Protein AF-A0A158JLK3-F1 (afdb_monomer)

pLDDT: mean 79.31, std 17.09, range [25.8, 97.75]

Sequence (343 aa):
MLELYFKYPGVLERLRSGALGGEMDRIAARFSEIGYARASARVYLDRIARFSQFASKAGLRDSAAIGQDLVERYLLAIEAPSVRVGAQTAIRHVLRLIQERLPVAREHRTPDPDWQLLAAYDEHLCKVRGLQPRTRQGRILAARRMLGWYKEHVPGRSLSAMTGENVLALVSHLLSLSVNDYTRSATVSHVRSFLRFLRWAGLIEEELARLVPRVPCWRMAHLPPRLAWEEVRRVVDAIDVTDPSGVRDRAVLLLLATTGMRSRELRLLELQDIRWRAGEVVVRRTKARRDRVVPLLEEVGDALAEYVLHAMSLFGVMAPGVFAVMAPLETSNSRVRTGIKVA

Radius of gyration: 23.7 Å; Cα contacts (8 Å, |Δi|>4): 322; chains: 1; bounding box: 64×54×62 Å

Secondary structure (DSSP, 8-state):
-GGGT---HHHHHHHS-STTGGGHHHHHHHHHHTT--HHHHHHHHHHHHHHHHHHHHTT---GGG--HHHHHHHHHT---HHHHHHHHHHHHHHHHHHHTTSS---------TTHHHHHHHHHHHHHTT---HHHHHHHHHHHHHHHHHHHHHSTT--GGG--HHHHHHHHHHHHHT--SHHHHHHHHHHHHHHHHHHHHTTS--S-GGGTSPPP---TTSSPPPPPPHHHHHHHHHTS-TTSHHHHHHHHHHHHHHHH---HHHHTT-BGGGEEGGGTEEEE-S-TTS--EEEE--HHHHHHHHHIIIIIGGGGT---SBSSS--PPP---TTT--S-----

InterPro domains:
  IPR002104 Integrase, catalytic domain [PF00589] (226-311)
  IPR002104 Integrase, catalytic domain [PS51898] (222-343)
  IPR010998 Integrase/recombinase, N-terminal [G3DSA:1.10.150.130] (114-210)
  IPR011010 DNA breaking-rejoining enzyme, catalytic core [SSF56349] (124-310)
  IPR013762 Integrase-like, catalytic domain superfamily [G3DSA:1.10.443.10] (221-326)
  IPR044068 Core-binding (CB) domain [PS51900] (112-199)
  IPR050090 Bacterial tyrosine recombinase XerC/XerD complex [PTHR30349] (100-310)

Foldseek 3Di:
DCCVQDPDPVVLVLLLDAQCNVCLVVLLVVCVLQVPDSVLSNLLSVLVSVLRHQCVVVVHNYPVPDDPVSLVVVLVPDPDPVSSVSSNVSVVVVNVVVCVPPPCPVPVPVCLPCNVVLVLLLVCCCPVVVDDPVLSVLLSVLVSLLVVLCCVVPPPDFLQPDDLVSLVVSLVVLCVVQPDLVSNQSSLVSSLSSLVVCCVVVSYVDNSSVSRDDRPPPPPPDDPDDDDVVRLVVVLVPQDPVALLSLVVSLVSVCCVQFVDDPVQLQQFFPVQDPLVVQWGWRADDPVNDIDIGGNDPVSSVSLCCNQPPNVVVSVDPDRHSDSDDDPDPPPPPPPPDDDDDD

Solvent-accessible surface area (backbone atoms only — not comparable to full-atom values): 19921 Å² total; per-residue (Å²): 86,45,66,82,69,47,88,53,68,73,57,54,53,55,40,47,34,48,19,41,12,90,48,40,40,55,54,40,42,49,35,56,65,66,58,43,55,67,69,59,45,46,55,35,53,54,44,41,24,55,50,15,40,52,40,30,76,73,71,38,76,52,64,89,72,72,49,70,68,60,54,52,54,56,47,68,71,40,82,54,66,72,58,31,54,53,37,54,51,35,45,51,54,51,53,50,60,55,57,76,68,46,83,73,69,69,68,84,59,73,70,59,92,56,47,69,61,52,48,54,49,50,47,44,37,40,75,74,65,64,47,55,69,75,60,42,53,57,40,50,56,47,45,51,54,51,52,54,52,44,50,71,77,44,66,97,61,60,71,59,73,64,46,66,66,57,51,49,52,49,50,52,54,58,44,73,73,35,91,45,62,69,49,36,43,49,50,49,54,35,52,34,51,47,44,49,46,37,34,73,70,67,47,25,87,67,73,55,39,73,70,56,70,83,68,86,67,62,84,71,80,56,80,77,91,76,76,53,70,69,56,50,47,54,57,50,72,67,48,58,61,90,40,57,61,27,29,43,49,38,27,50,50,45,45,38,71,74,56,69,55,50,76,70,47,54,61,65,34,34,61,89,33,51,38,74,95,75,35,32,34,54,48,58,82,36,98,84,73,47,70,48,78,39,74,42,52,66,75,44,48,51,35,41,48,51,22,60,70,64,29,46,69,75,53,74,62,95,52,75,34,68,56,72,68,81,63,80,76,79,76,67,84,87,73,80,84,77,87,82,81,83,127

Mean predicted aligned error: 13.3 Å

Nearest PDB structures (foldseek):
  5hxy-assembly5_E  TM=4.493E-01  e=6.581E-06  Thermoplasma acidophilum DSM 1728
  5hxy-assembly4_D  TM=4.509E-01  e=1.649E-05  Thermoplasma acidophilum DSM 1728
  6en1-assembly1_A  TM=6.984E-01  e=8.966E-04  Enterococcus faecalis
  6en0-assembly1_A  TM=6.779E-01  e=2.579E-03  Enterococcus faecalis
  3nrw-assembly1_A  TM=8.560E-01  e=8.857E-02  Haloarcula marismortui

Organism: NCBI:txid326474

Structure (mmCIF, N/CA/C/O backbone):
data_AF-A0A158JLK3-F1
#
_entry.id   AF-A0A158JLK3-F1
#
loop_
_atom_site.group_PDB
_atom_site.id
_atom_site.type_symbol
_atom_site.label_atom_id
_atom_site.label_alt_id
_atom_site.label_comp_id
_atom_site.label_asym_id
_atom_site.label_entity_id
_atom_site.label_seq_id
_atom_site.pdbx_PDB_ins_code
_atom_site.Cartn_x
_atom_site.Cartn_y
_atom_site.Cartn_z
_atom_site.occupancy
_atom_site.B_iso_or_equiv
_atom_site.auth_seq_id
_atom_site.auth_comp_id
_atom_site.auth_asym_id
_atom_site.auth_atom_id
_atom_site.pdbx_PDB_model_num
ATOM 1 N N . MET A 1 1 ? 27.067 -13.428 5.951 1.00 81.81 1 MET A N 1
ATOM 2 C CA . MET A 1 1 ? 26.504 -12.966 4.657 1.00 81.81 1 MET A CA 1
ATOM 3 C C . MET A 1 1 ? 26.379 -11.448 4.588 1.00 81.81 1 MET A C 1
ATOM 5 O O . MET A 1 1 ? 26.430 -10.898 3.493 1.00 81.81 1 MET A O 1
ATOM 9 N N . LEU A 1 2 ? 26.274 -10.734 5.715 1.00 85.56 2 LEU A N 1
ATOM 10 C CA . LEU A 1 2 ? 26.378 -9.267 5.742 1.00 85.56 2 LEU A CA 1
ATOM 11 C C . LEU A 1 2 ? 27.698 -8.738 5.152 1.00 85.56 2 LEU A C 1
ATOM 13 O O . LEU A 1 2 ? 27.733 -7.631 4.613 1.00 85.56 2 LEU A O 1
ATOM 17 N N . GLU A 1 3 ? 28.754 -9.547 5.199 1.00 88.12 3 GLU A N 1
ATOM 18 C CA . GLU A 1 3 ? 30.077 -9.295 4.619 1.00 88.12 3 GLU A CA 1
ATOM 19 C C . GLU A 1 3 ? 30.027 -9.056 3.101 1.00 88.12 3 GLU A C 1
ATOM 21 O O . GLU A 1 3 ? 30.850 -8.317 2.556 1.00 88.12 3 GLU A O 1
ATOM 26 N N . LEU A 1 4 ? 29.007 -9.591 2.415 1.00 82.69 4 LEU A N 1
ATOM 27 C CA . LEU A 1 4 ? 28.756 -9.295 1.002 1.00 82.69 4 LEU A CA 1
ATOM 28 C C . LEU A 1 4 ? 28.454 -7.813 0.766 1.00 82.69 4 LEU A C 1
ATOM 30 O O . LEU A 1 4 ? 28.682 -7.306 -0.328 1.00 82.69 4 LEU A O 1
ATOM 34 N N . TYR A 1 5 ? 27.978 -7.094 1.783 1.00 85.56 5 TYR A N 1
ATOM 35 C CA . TYR A 1 5 ? 27.522 -5.710 1.675 1.00 85.56 5 TYR A CA 1
ATOM 36 C C . TYR A 1 5 ? 28.418 -4.734 2.440 1.00 85.56 5 TYR A C 1
ATOM 38 O O . TYR A 1 5 ? 28.679 -3.635 1.938 1.00 85.56 5 TYR A O 1
ATOM 46 N N . PHE A 1 6 ? 28.937 -5.134 3.603 1.00 88.00 6 PHE A N 1
ATOM 47 C CA . PHE A 1 6 ? 29.708 -4.287 4.515 1.00 88.00 6 PHE A CA 1
ATOM 48 C C . PHE A 1 6 ? 31.068 -4.911 4.843 1.00 88.00 6 PHE A C 1
ATOM 50 O O . PHE A 1 6 ? 31.154 -6.103 5.098 1.00 88.00 6 PHE A O 1
ATOM 57 N N . LYS A 1 7 ? 32.128 -4.092 4.866 1.00 85.19 7 LYS A N 1
ATOM 58 C CA . LYS A 1 7 ? 33.506 -4.550 5.128 1.00 85.19 7 LYS A CA 1
ATOM 59 C C . LYS A 1 7 ? 34.006 -4.259 6.551 1.00 85.19 7 LYS A C 1
ATOM 61 O O . LYS A 1 7 ? 34.973 -4.864 6.986 1.00 85.19 7 LYS A O 1
ATOM 66 N N . TYR A 1 8 ? 33.380 -3.319 7.262 1.00 87.19 8 TYR A N 1
ATOM 67 C CA . TYR A 1 8 ? 33.884 -2.826 8.549 1.00 87.19 8 TYR A CA 1
ATOM 68 C C . TYR A 1 8 ? 33.336 -3.650 9.730 1.00 87.19 8 TYR A C 1
ATOM 70 O O . TYR A 1 8 ? 32.111 -3.705 9.879 1.00 87.19 8 TYR A O 1
ATOM 78 N N . PRO A 1 9 ? 34.196 -4.215 10.605 1.00 84.88 9 PRO A N 1
ATOM 79 C CA . PRO A 1 9 ? 33.774 -5.067 11.723 1.00 84.88 9 PRO A CA 1
ATOM 80 C C . PRO A 1 9 ? 32.754 -4.415 12.660 1.00 84.88 9 PRO A C 1
ATOM 82 O O . PRO A 1 9 ? 31.707 -5.001 12.919 1.00 84.88 9 PRO A O 1
ATOM 85 N N . GLY A 1 10 ? 32.975 -3.158 13.065 1.00 85.38 10 GLY A N 1
ATOM 86 C CA . GLY A 1 10 ? 32.032 -2.445 13.938 1.00 85.38 10 GLY A CA 1
ATOM 87 C C . GLY A 1 10 ? 30.656 -2.213 13.298 1.00 85.38 10 GLY A C 1
ATOM 88 O O . GLY A 1 10 ? 29.640 -2.155 13.987 1.00 85.38 10 GLY A O 1
ATOM 89 N N . VAL A 1 11 ? 30.583 -2.135 11.963 1.00 85.25 11 VAL A N 1
ATOM 90 C CA . VAL A 1 11 ? 29.295 -2.065 11.257 1.00 85.25 11 VAL A CA 1
ATOM 91 C C . VAL A 1 11 ? 28.600 -3.422 11.285 1.00 85.25 11 VAL A C 1
ATOM 93 O O . VAL A 1 11 ? 27.400 -3.464 11.533 1.00 85.25 11 VAL A O 1
ATOM 96 N N . LEU A 1 12 ? 29.329 -4.517 11.062 1.00 88.81 12 LEU A N 1
ATOM 97 C CA . LEU A 1 12 ? 28.779 -5.874 11.114 1.00 88.81 12 LEU A CA 1
ATOM 98 C C . LEU A 1 12 ? 28.252 -6.211 12.513 1.00 88.81 12 LEU A C 1
ATOM 100 O O . LEU A 1 12 ? 27.136 -6.706 12.635 1.00 88.81 12 LEU A O 1
ATOM 104 N N . GLU A 1 13 ? 29.003 -5.867 13.558 1.00 87.75 13 GLU A N 1
ATOM 105 C CA . GLU A 1 13 ? 28.593 -6.043 14.953 1.00 87.75 13 GLU A CA 1
ATOM 106 C C . GLU A 1 13 ? 27.330 -5.234 15.276 1.00 87.75 13 GLU A C 1
ATOM 108 O O . GLU A 1 13 ? 26.353 -5.766 15.800 1.00 87.75 13 GLU A O 1
ATOM 113 N N . ARG A 1 14 ? 27.289 -3.964 14.854 1.00 89.81 14 ARG A N 1
ATOM 114 C CA . ARG A 1 14 ? 26.107 -3.105 15.005 1.00 89.81 14 ARG A CA 1
ATOM 115 C C . ARG A 1 14 ? 24.883 -3.631 14.251 1.00 89.81 14 ARG A C 1
ATOM 117 O O . ARG A 1 14 ? 23.762 -3.432 14.709 1.00 89.81 14 ARG A O 1
ATOM 124 N N . LEU A 1 15 ? 25.070 -4.234 13.077 1.00 87.81 15 LEU A N 1
ATOM 125 C CA . LEU A 1 15 ? 23.977 -4.830 12.303 1.00 87.81 15 LEU A CA 1
ATOM 126 C C . LEU A 1 15 ? 23.482 -6.120 12.964 1.00 87.81 15 LEU A C 1
ATOM 128 O O . LEU A 1 15 ? 22.283 -6.355 12.970 1.00 87.81 15 LEU A O 1
ATOM 132 N N . ARG A 1 16 ? 24.375 -6.920 13.555 1.00 90.31 16 ARG A N 1
ATOM 133 C CA . ARG A 1 16 ? 24.049 -8.151 14.296 1.00 90.31 16 ARG A CA 1
ATOM 134 C C . ARG A 1 16 ? 23.523 -7.901 15.711 1.00 90.31 16 ARG A C 1
ATOM 136 O O . ARG A 1 16 ? 23.200 -8.860 16.405 1.00 90.31 16 ARG A O 1
ATOM 143 N N . SER A 1 17 ? 23.411 -6.647 16.143 1.00 85.69 17 SER A N 1
ATOM 144 C CA . SER A 1 17 ? 22.885 -6.296 17.460 1.00 85.69 17 SER A CA 1
ATOM 145 C C . SER A 1 17 ? 21.395 -5.921 17.433 1.00 85.69 17 SER A C 1
ATOM 147 O O . SER A 1 17 ? 20.810 -5.551 16.407 1.00 85.69 17 SER A O 1
ATOM 149 N N . GLY A 1 18 ? 20.756 -6.029 18.598 1.00 84.81 18 GLY A N 1
ATOM 150 C CA . GLY A 1 18 ? 19.336 -5.736 18.794 1.00 84.81 18 GLY A CA 1
ATOM 151 C C . GLY A 1 18 ? 18.402 -6.915 18.497 1.00 84.81 18 GLY A C 1
ATOM 152 O O . GLY A 1 18 ? 18.841 -8.045 18.295 1.00 84.81 18 GLY A O 1
ATOM 153 N N . ALA A 1 19 ? 17.096 -6.643 18.475 1.00 83.25 19 ALA A N 1
ATOM 154 C CA . ALA A 1 19 ? 16.046 -7.667 18.467 1.00 83.25 19 ALA A CA 1
ATOM 155 C C . ALA A 1 19 ? 16.010 -8.547 17.199 1.00 83.25 19 ALA A C 1
ATOM 157 O O . ALA A 1 19 ? 15.487 -9.655 17.229 1.00 83.25 19 ALA A O 1
ATOM 158 N N . LEU A 1 20 ? 16.547 -8.057 16.078 1.00 84.94 20 LEU A N 1
ATOM 159 C CA . LEU A 1 20 ? 16.618 -8.772 14.798 1.00 84.94 20 LEU A CA 1
ATOM 160 C C . LEU A 1 20 ? 18.026 -9.282 14.472 1.00 84.94 20 LEU A C 1
ATOM 162 O O . LEU A 1 20 ? 18.236 -9.811 13.384 1.00 84.94 20 LEU A O 1
ATOM 166 N N . GLY A 1 21 ? 18.991 -9.123 15.382 1.00 84.06 21 GLY A N 1
ATOM 167 C CA . GLY A 1 21 ? 20.407 -9.387 15.124 1.00 84.06 21 GLY A CA 1
ATOM 168 C C . GLY A 1 21 ? 20.695 -10.766 14.521 1.00 84.06 21 GLY A C 1
ATOM 169 O O . GLY A 1 21 ? 21.415 -10.867 13.528 1.00 84.06 21 GLY A O 1
ATOM 170 N N . GLY A 1 22 ? 20.048 -11.811 15.051 1.00 82.88 22 GLY A N 1
ATOM 171 C CA . GLY A 1 22 ? 20.189 -13.193 14.571 1.00 82.88 22 GLY A CA 1
ATOM 172 C C . GLY A 1 22 ? 19.644 -13.454 13.159 1.00 82.88 22 GLY A C 1
ATOM 173 O O . GLY A 1 22 ? 20.032 -14.432 12.524 1.00 82.88 22 GLY A O 1
ATOM 174 N N . GLU A 1 23 ? 18.791 -12.574 12.628 1.00 82.38 23 GLU A N 1
ATOM 175 C CA . GLU A 1 23 ? 18.197 -12.717 11.292 1.00 82.38 23 GLU A CA 1
ATOM 176 C C . GLU A 1 23 ? 18.924 -11.887 10.223 1.00 82.38 23 GLU A C 1
ATOM 178 O O . GLU A 1 23 ? 18.714 -12.083 9.025 1.00 82.38 23 GLU A O 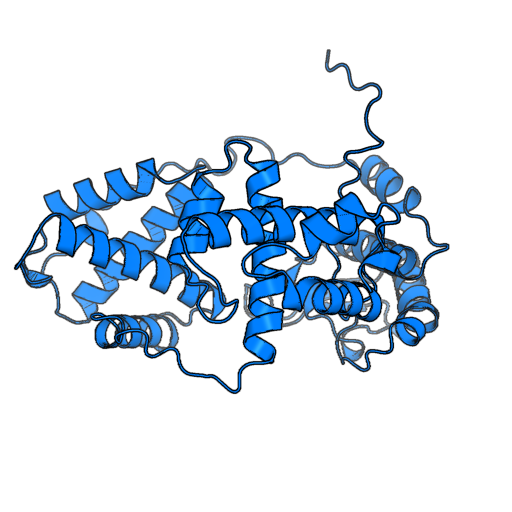1
ATOM 183 N N . MET A 1 24 ? 19.814 -10.976 10.617 1.00 87.25 24 MET A N 1
ATOM 184 C CA . MET A 1 24 ? 20.401 -9.988 9.705 1.00 87.25 24 MET A CA 1
ATOM 185 C C . MET A 1 24 ? 21.276 -10.605 8.612 1.00 87.25 24 MET A C 1
ATOM 187 O O . MET A 1 24 ? 21.219 -10.165 7.462 1.00 87.25 24 MET A O 1
ATOM 191 N N . ASP A 1 25 ? 22.022 -11.666 8.921 1.00 86.88 25 ASP A N 1
ATOM 192 C CA . ASP A 1 25 ? 22.780 -12.416 7.915 1.00 86.88 25 ASP A CA 1
ATOM 193 C C . ASP A 1 25 ? 21.882 -13.136 6.908 1.00 86.88 25 ASP A C 1
ATOM 195 O O . ASP A 1 25 ? 22.195 -13.167 5.718 1.00 86.88 25 ASP A O 1
ATOM 199 N N . ARG A 1 26 ? 20.737 -13.659 7.351 1.00 82.56 26 ARG A N 1
ATOM 200 C CA . ARG A 1 26 ? 19.771 -14.314 6.460 1.00 82.56 26 ARG A CA 1
ATOM 201 C C . ARG A 1 26 ? 19.054 -13.309 5.575 1.00 82.56 26 ARG A C 1
ATOM 203 O O . ARG A 1 26 ? 18.895 -13.554 4.386 1.00 82.56 26 ARG A O 1
ATOM 210 N N . ILE A 1 27 ? 18.671 -12.159 6.126 1.00 84.31 27 ILE A N 1
ATOM 211 C CA . ILE A 1 27 ? 18.079 -11.063 5.350 1.00 84.31 27 ILE A CA 1
ATOM 212 C C . ILE A 1 27 ? 19.060 -10.603 4.263 1.00 84.31 27 ILE A C 1
ATOM 214 O O . ILE A 1 27 ? 18.669 -10.425 3.111 1.00 84.31 27 ILE A O 1
ATOM 218 N N . ALA A 1 28 ? 20.343 -10.467 4.605 1.00 86.50 28 ALA A N 1
ATOM 219 C CA . ALA A 1 28 ? 21.389 -10.123 3.649 1.00 86.50 28 ALA A CA 1
ATOM 220 C C . ALA A 1 28 ? 21.556 -11.189 2.551 1.00 86.50 28 ALA A C 1
ATOM 222 O O . ALA A 1 28 ? 21.643 -10.842 1.371 1.00 86.50 28 ALA A O 1
ATOM 223 N N . ALA A 1 29 ? 21.551 -12.474 2.921 1.00 83.19 29 ALA A N 1
ATOM 224 C CA . ALA A 1 29 ? 21.583 -13.577 1.960 1.00 83.19 29 ALA A CA 1
ATOM 225 C C . ALA A 1 29 ? 20.386 -13.522 1.006 1.00 83.19 29 ALA A C 1
ATOM 227 O O . ALA A 1 29 ? 20.556 -13.556 -0.209 1.00 83.19 29 ALA A O 1
ATOM 228 N N . ARG A 1 30 ? 19.187 -13.298 1.549 1.00 77.19 30 ARG A N 1
ATOM 229 C CA . ARG A 1 30 ? 17.954 -13.234 0.769 1.00 77.19 30 ARG A CA 1
ATOM 230 C C . ARG A 1 30 ? 17.923 -12.062 -0.210 1.00 77.19 30 ARG A C 1
ATOM 232 O O . ARG A 1 30 ? 17.431 -12.216 -1.320 1.00 77.19 30 ARG A O 1
ATOM 239 N N . PHE A 1 31 ? 18.465 -10.902 0.163 1.00 78.94 31 PHE A N 1
ATOM 240 C CA . PHE A 1 31 ? 18.650 -9.797 -0.785 1.00 78.94 31 PHE A CA 1
ATOM 241 C C . PHE A 1 31 ? 19.572 -10.182 -1.943 1.00 78.94 31 PHE A C 1
ATOM 243 O O . PHE A 1 31 ? 19.301 -9.780 -3.070 1.00 78.94 31 PHE A O 1
ATOM 250 N N . SER A 1 32 ? 20.591 -11.007 -1.693 1.00 76.12 32 SER A N 1
ATOM 251 C CA . SER A 1 32 ? 21.484 -11.493 -2.748 1.00 76.12 32 SER A CA 1
ATOM 252 C C . SER A 1 32 ? 20.759 -12.470 -3.670 1.00 76.12 32 SER A C 1
ATOM 254 O O . SER A 1 32 ? 20.814 -12.307 -4.881 1.00 76.12 32 SER A O 1
ATOM 256 N N . GLU A 1 33 ? 20.042 -13.445 -3.105 1.00 70.06 33 GLU A N 1
ATOM 257 C CA . GLU A 1 33 ? 19.273 -14.449 -3.860 1.00 70.06 33 GLU A CA 1
ATOM 258 C C . GLU A 1 33 ? 18.193 -13.822 -4.747 1.00 70.06 33 GLU A C 1
ATOM 260 O O . GLU 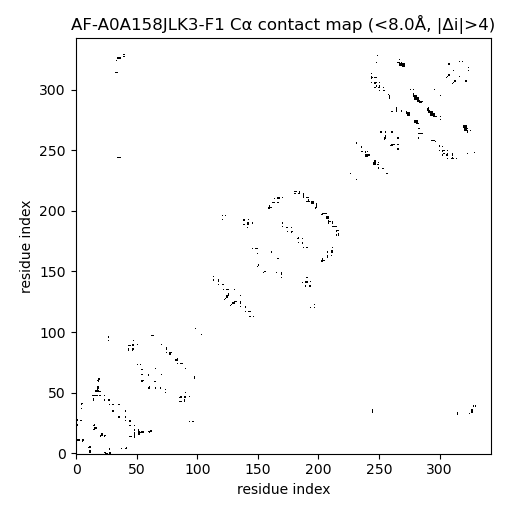A 1 33 ? 17.956 -14.268 -5.860 1.00 70.06 33 GLU A O 1
ATOM 265 N N . ILE A 1 34 ? 17.527 -12.780 -4.248 1.00 65.94 34 ILE A N 1
ATOM 266 C CA . ILE A 1 34 ? 16.464 -12.071 -4.969 1.00 65.94 34 ILE A CA 1
ATOM 267 C C . ILE A 1 34 ? 17.040 -11.071 -5.996 1.00 65.94 34 ILE A C 1
ATOM 269 O O . ILE A 1 34 ? 16.295 -10.490 -6.785 1.00 65.94 34 ILE A O 1
ATOM 273 N N . GLY A 1 35 ? 18.358 -10.845 -6.003 1.00 65.00 35 GLY A N 1
ATOM 274 C CA . GLY A 1 35 ? 19.007 -9.937 -6.948 1.00 65.00 35 GLY A CA 1
ATOM 275 C C . GLY A 1 35 ? 18.808 -8.455 -6.618 1.00 65.00 35 GLY A C 1
ATOM 276 O O . GLY A 1 35 ? 18.623 -7.630 -7.513 1.00 65.00 35 GLY A O 1
ATOM 277 N N . TYR A 1 36 ? 18.801 -8.086 -5.334 1.00 69.00 36 TYR A N 1
ATOM 278 C CA . TYR A 1 36 ? 18.859 -6.675 -4.948 1.00 69.00 36 TYR A CA 1
ATOM 279 C C . TYR A 1 36 ? 20.221 -6.078 -5.307 1.00 69.00 36 TYR A C 1
ATOM 281 O O . TYR A 1 36 ? 21.263 -6.620 -4.935 1.00 69.00 36 TYR A O 1
ATOM 289 N N . ALA A 1 37 ? 20.208 -4.885 -5.907 1.00 71.81 37 ALA A N 1
ATOM 290 C CA . ALA A 1 37 ? 21.414 -4.091 -6.090 1.00 71.81 37 ALA A CA 1
ATOM 291 C C . ALA A 1 37 ? 22.132 -3.863 -4.747 1.00 71.81 37 ALA A C 1
ATOM 293 O O . ALA A 1 37 ? 21.509 -3.607 -3.705 1.00 71.81 37 ALA A O 1
ATOM 294 N N . ARG A 1 38 ? 23.470 -3.931 -4.760 1.00 76.94 38 ARG A N 1
ATOM 295 C CA . ARG A 1 38 ? 24.296 -3.854 -3.542 1.00 76.94 38 ARG A CA 1
ATOM 296 C C . ARG A 1 38 ? 24.047 -2.569 -2.745 1.00 76.94 38 ARG A C 1
ATOM 298 O O . ARG A 1 38 ? 24.038 -2.608 -1.513 1.00 76.94 38 ARG A O 1
ATOM 305 N N . ALA A 1 39 ? 23.854 -1.435 -3.419 1.00 73.19 39 ALA A N 1
ATOM 306 C CA . ALA A 1 39 ? 23.591 -0.152 -2.768 1.00 73.19 39 ALA A CA 1
ATOM 307 C C . ALA A 1 39 ? 22.213 -0.141 -2.083 1.00 73.19 39 ALA A C 1
ATOM 309 O O . ALA A 1 39 ? 22.126 0.164 -0.889 1.00 73.19 39 ALA A O 1
ATOM 310 N N . SER A 1 40 ? 21.164 -0.582 -2.780 1.00 75.31 40 SER A N 1
ATOM 311 C CA . SER A 1 40 ? 19.826 -0.797 -2.215 1.00 75.31 40 SER A CA 1
ATOM 312 C C . SER A 1 40 ? 19.823 -1.710 -0.992 1.00 75.31 40 SER A C 1
ATOM 314 O O . SER A 1 40 ? 19.276 -1.346 0.054 1.00 75.31 40 SER A O 1
ATOM 316 N N . ALA A 1 41 ? 20.474 -2.870 -1.086 1.00 82.88 41 ALA A N 1
ATOM 317 C CA . ALA A 1 41 ? 20.555 -3.823 0.014 1.00 82.88 41 ALA A CA 1
ATOM 318 C C . ALA A 1 41 ? 21.210 -3.199 1.256 1.00 82.88 41 ALA A C 1
ATOM 320 O O . ALA A 1 41 ? 20.685 -3.333 2.361 1.00 82.88 41 ALA A O 1
ATOM 321 N N . ARG A 1 42 ? 22.292 -2.423 1.091 1.00 86.88 42 ARG A N 1
ATOM 322 C CA . ARG A 1 42 ? 22.942 -1.705 2.205 1.00 86.88 42 ARG A CA 1
ATOM 323 C C . ARG A 1 42 ? 22.006 -0.713 2.889 1.00 86.88 42 ARG A C 1
ATOM 325 O O . ARG A 1 42 ? 21.968 -0.665 4.117 1.00 86.88 42 ARG A O 1
ATOM 332 N N . VAL A 1 43 ? 21.241 0.060 2.116 1.00 82.94 43 VAL A N 1
ATOM 333 C CA . VAL A 1 43 ? 20.275 1.029 2.661 1.00 82.94 43 VAL A CA 1
ATOM 334 C C . VAL A 1 43 ? 19.175 0.320 3.450 1.00 82.94 43 VAL A C 1
ATOM 336 O O . VAL A 1 43 ? 18.784 0.781 4.524 1.00 82.94 43 VAL A O 1
ATOM 339 N N . TYR A 1 44 ? 18.669 -0.799 2.934 1.00 83.94 44 TYR A N 1
ATOM 340 C CA . TYR A 1 44 ? 17.641 -1.581 3.613 1.00 83.94 44 TYR A CA 1
ATOM 341 C C . TYR A 1 44 ? 18.182 -2.197 4.903 1.00 83.94 44 TYR A C 1
ATOM 343 O O . TYR A 1 44 ? 17.570 -2.005 5.951 1.00 83.94 44 TYR A O 1
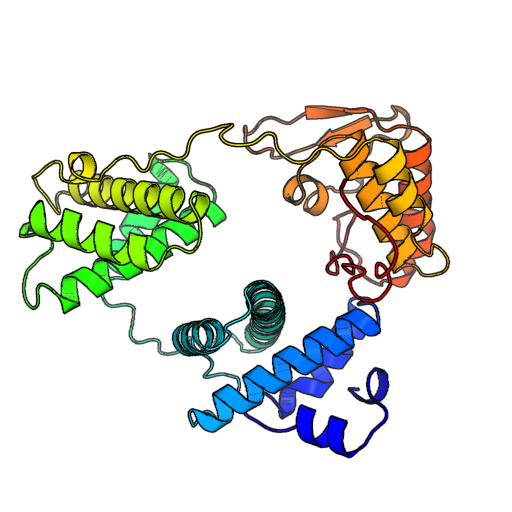ATOM 351 N N . LEU A 1 45 ? 19.346 -2.853 4.853 1.00 88.75 45 LEU A N 1
ATOM 352 C CA . LEU A 1 45 ? 19.994 -3.463 6.019 1.00 88.75 45 LEU A CA 1
ATOM 353 C C . LEU A 1 45 ? 20.268 -2.432 7.126 1.00 88.75 45 LEU A C 1
ATOM 355 O O . LEU A 1 45 ? 19.977 -2.701 8.289 1.00 88.75 45 LEU A O 1
ATOM 359 N N . ASP A 1 46 ? 20.728 -1.223 6.787 1.00 87.06 46 ASP A N 1
ATOM 360 C CA . ASP A 1 46 ? 20.927 -0.160 7.784 1.00 87.06 46 ASP A CA 1
ATOM 361 C C . ASP A 1 46 ? 19.602 0.290 8.428 1.00 87.06 46 ASP A C 1
ATOM 363 O O . ASP A 1 46 ? 19.518 0.430 9.649 1.00 87.06 46 ASP A O 1
ATOM 367 N N . ARG A 1 47 ? 18.530 0.455 7.641 1.00 88.94 47 ARG A N 1
ATOM 368 C CA . ARG A 1 47 ? 17.195 0.806 8.167 1.00 88.94 47 ARG A CA 1
ATOM 369 C C . ARG A 1 47 ? 16.634 -0.275 9.088 1.00 88.94 47 ARG A C 1
ATOM 371 O O . ARG A 1 47 ? 16.064 0.046 10.129 1.00 88.94 47 ARG A O 1
ATOM 378 N N . ILE A 1 48 ? 16.809 -1.539 8.715 1.00 88.62 48 ILE A N 1
ATOM 379 C CA . ILE A 1 48 ? 16.368 -2.688 9.510 1.00 88.62 48 ILE A CA 1
ATOM 380 C C . ILE A 1 48 ? 17.134 -2.732 10.832 1.00 88.62 48 ILE A C 1
ATOM 382 O O . ILE A 1 48 ? 16.518 -2.907 11.878 1.00 88.62 48 ILE A O 1
ATOM 386 N N . ALA A 1 49 ? 18.445 -2.492 10.819 1.00 89.31 49 ALA A N 1
ATOM 387 C CA . ALA A 1 49 ? 19.242 -2.459 12.041 1.00 89.31 49 ALA A CA 1
ATOM 388 C C . ALA A 1 49 ? 18.844 -1.313 12.985 1.00 89.31 49 ALA A C 1
ATOM 390 O O . ALA A 1 49 ? 18.761 -1.513 14.195 1.00 89.31 49 ALA A O 1
ATOM 391 N N . ARG A 1 50 ? 18.511 -0.126 12.458 1.00 89.00 50 ARG A N 1
ATOM 392 C CA . ARG A 1 50 ? 17.968 0.969 13.288 1.00 89.00 50 ARG A CA 1
ATOM 393 C C . ARG A 1 50 ? 16.659 0.568 13.968 1.00 89.00 50 ARG A C 1
ATOM 395 O O . ARG A 1 50 ? 16.463 0.866 15.144 1.00 89.00 50 ARG A O 1
ATOM 402 N N . PHE A 1 51 ? 15.780 -0.125 13.248 1.00 89.44 51 PHE A N 1
ATOM 403 C CA . PHE A 1 51 ? 14.557 -0.677 13.825 1.00 89.44 51 PHE A CA 1
ATOM 404 C C . PHE A 1 51 ? 14.846 -1.783 14.856 1.00 89.44 51 PHE A C 1
ATOM 406 O O . PHE A 1 51 ? 14.265 -1.763 15.936 1.00 89.44 51 PHE A O 1
ATOM 413 N N . SER A 1 52 ? 15.792 -2.687 14.575 1.00 88.75 52 SER A N 1
ATOM 414 C CA . SER A 1 52 ? 16.264 -3.739 15.494 1.00 88.75 52 SER A CA 1
ATOM 415 C C . SER A 1 52 ? 16.706 -3.166 16.844 1.00 88.75 52 SER A C 1
ATOM 417 O O . SER A 1 52 ? 16.325 -3.662 17.906 1.00 88.75 52 SER A O 1
ATOM 419 N N . GLN A 1 53 ? 17.468 -2.071 16.811 1.00 88.75 53 GLN A N 1
ATOM 420 C CA . GLN A 1 53 ? 17.926 -1.372 18.010 1.00 88.75 53 GLN A CA 1
ATOM 421 C C . GLN A 1 53 ? 16.779 -0.685 18.751 1.00 88.75 53 GLN A C 1
ATOM 423 O O . GLN A 1 53 ? 16.721 -0.747 19.976 1.00 88.75 53 GLN A O 1
ATOM 428 N N . PHE A 1 54 ? 15.849 -0.055 18.029 1.00 88.44 54 PHE A N 1
ATOM 429 C CA . PHE A 1 54 ? 14.654 0.535 18.635 1.00 88.44 54 PHE A CA 1
ATOM 430 C C . PHE A 1 54 ? 13.802 -0.522 19.351 1.00 88.44 54 PHE A C 1
ATOM 432 O O . PHE A 1 54 ? 13.422 -0.328 20.503 1.00 88.44 54 PHE A O 1
ATOM 439 N N . ALA A 1 55 ? 13.560 -1.663 18.702 1.00 85.75 55 ALA A N 1
ATOM 440 C CA . ALA A 1 55 ? 12.832 -2.784 19.288 1.00 85.75 55 ALA A CA 1
ATOM 441 C C . ALA A 1 55 ? 13.542 -3.333 20.537 1.00 85.75 55 ALA A C 1
ATOM 443 O O . ALA A 1 55 ? 12.900 -3.560 21.560 1.00 85.75 55 ALA A O 1
ATOM 444 N N . SER A 1 56 ? 14.873 -3.448 20.489 1.00 86.62 56 SER A N 1
ATOM 445 C CA . SER A 1 56 ? 15.679 -3.866 21.641 1.00 86.62 56 SER A CA 1
ATOM 446 C C . SER A 1 56 ? 15.580 -2.894 22.818 1.00 86.62 56 SER A C 1
ATOM 448 O O . SER A 1 56 ? 15.440 -3.336 23.955 1.00 86.62 56 SER A O 1
ATOM 450 N N . LYS A 1 57 ? 15.595 -1.577 22.561 1.00 85.81 57 LYS A N 1
ATOM 451 C CA . LYS A 1 57 ? 15.390 -0.545 23.595 1.00 85.81 57 LYS A CA 1
ATOM 452 C C . LYS A 1 57 ? 13.982 -0.580 24.189 1.00 85.81 57 LYS A C 1
ATOM 454 O O . LYS A 1 57 ? 13.812 -0.248 25.354 1.00 85.81 57 LYS A O 1
ATOM 459 N N . ALA A 1 58 ? 12.991 -1.017 23.414 1.00 81.56 58 ALA A N 1
ATOM 460 C CA . ALA A 1 58 ? 11.626 -1.246 23.879 1.00 81.56 58 ALA A CA 1
ATOM 461 C C . ALA A 1 58 ? 11.448 -2.578 24.645 1.00 81.56 58 ALA A C 1
ATOM 463 O O . ALA A 1 58 ? 10.318 -2.949 24.952 1.00 81.56 58 ALA A O 1
ATOM 464 N N . GLY A 1 59 ? 12.539 -3.297 24.946 1.00 77.88 59 GLY A N 1
ATOM 465 C CA . GLY A 1 59 ? 12.537 -4.519 25.756 1.00 77.88 59 GLY A CA 1
ATOM 466 C C . GLY A 1 59 ? 12.352 -5.822 24.974 1.00 77.88 59 GLY A C 1
ATOM 467 O O . GLY A 1 59 ? 12.333 -6.889 25.583 1.00 77.88 59 GLY A O 1
ATOM 468 N N . LEU A 1 60 ? 12.247 -5.776 23.641 1.00 76.25 60 LEU A N 1
ATOM 469 C CA . LEU A 1 60 ? 12.094 -6.984 22.829 1.00 76.25 60 LEU A CA 1
ATOM 470 C C . LEU A 1 60 ? 13.442 -7.647 22.562 1.00 76.25 60 LEU A C 1
ATOM 472 O O . LEU A 1 60 ? 14.376 -7.019 22.067 1.00 76.25 60 LEU A O 1
ATOM 476 N N . ARG A 1 61 ? 13.519 -8.944 22.864 1.00 66.25 61 ARG A N 1
ATOM 477 C CA . ARG A 1 61 ? 14.700 -9.785 22.608 1.00 66.25 61 ARG A CA 1
ATOM 478 C C . ARG A 1 61 ? 14.483 -10.810 21.497 1.00 66.25 61 ARG A C 1
ATOM 480 O O . ARG A 1 61 ? 15.455 -11.396 21.040 1.00 66.25 61 ARG A O 1
ATOM 487 N N . ASP A 1 62 ? 13.237 -10.997 21.064 1.00 67.56 62 ASP A N 1
ATOM 488 C CA . ASP A 1 62 ? 12.859 -11.965 20.038 1.00 67.56 62 ASP A CA 1
ATOM 489 C C . ASP A 1 62 ? 12.172 -11.278 18.849 1.00 67.56 62 ASP A C 1
ATOM 491 O O . ASP A 1 62 ? 11.251 -10.470 19.001 1.00 67.56 62 ASP A O 1
ATOM 495 N N . SER A 1 63 ? 12.626 -11.648 17.654 1.00 66.81 63 SER A N 1
ATOM 496 C CA . SER A 1 63 ? 12.063 -11.276 16.359 1.00 66.81 63 SER A CA 1
ATOM 497 C C . SER A 1 63 ? 10.604 -11.715 16.163 1.00 66.81 63 SER A C 1
ATOM 499 O O . SER A 1 63 ? 9.867 -11.047 15.436 1.00 66.81 63 SER A O 1
ATOM 501 N N . ALA A 1 64 ? 10.164 -12.790 16.829 1.00 62.97 64 ALA A N 1
ATOM 502 C CA . ALA A 1 64 ? 8.803 -13.320 16.717 1.00 62.97 64 ALA A CA 1
ATOM 503 C C . ALA A 1 64 ? 7.741 -12.453 17.419 1.00 62.97 64 ALA A C 1
ATOM 505 O O . ALA A 1 64 ? 6.562 -12.562 17.101 1.00 62.97 64 ALA A O 1
ATOM 506 N N . ALA A 1 65 ? 8.147 -11.567 18.334 1.00 66.19 65 ALA A N 1
ATOM 507 C CA . ALA A 1 65 ? 7.251 -10.724 19.131 1.00 66.19 65 ALA A CA 1
ATOM 508 C C . ALA A 1 65 ? 7.053 -9.306 18.548 1.00 66.19 65 ALA A C 1
ATOM 510 O O . ALA A 1 65 ? 6.582 -8.390 19.231 1.00 66.19 65 ALA A O 1
ATOM 511 N N . ILE A 1 66 ? 7.440 -9.080 17.287 1.00 72.88 66 ILE A N 1
ATOM 512 C CA . ILE A 1 66 ? 7.329 -7.766 16.645 1.00 72.88 66 ILE A CA 1
ATOM 513 C C . ILE A 1 66 ? 5.888 -7.518 16.174 1.00 72.88 66 ILE A C 1
ATOM 515 O O . ILE A 1 66 ? 5.494 -7.858 15.057 1.00 72.88 66 ILE A O 1
ATOM 519 N N . GLY A 1 67 ? 5.114 -6.852 17.031 1.00 68.75 67 GLY A N 1
ATOM 520 C CA . GLY A 1 67 ? 3.748 -6.415 16.741 1.00 68.75 67 GLY A CA 1
ATOM 521 C C . GLY A 1 67 ? 3.654 -5.167 15.849 1.00 68.75 67 GLY A C 1
ATOM 522 O O . GLY A 1 67 ? 4.593 -4.377 15.718 1.00 68.75 67 GLY A O 1
ATOM 523 N N . GLN A 1 68 ? 2.469 -4.950 15.265 1.00 67.31 68 GLN A N 1
ATOM 524 C CA . GLN A 1 68 ? 2.191 -3.787 14.411 1.00 67.31 68 GLN A CA 1
ATOM 525 C C . GLN A 1 68 ? 2.298 -2.458 15.181 1.00 67.31 68 GLN A C 1
ATOM 527 O O . GLN A 1 68 ? 2.799 -1.482 14.626 1.00 67.31 68 GLN A O 1
ATOM 532 N N . ASP A 1 69 ? 1.926 -2.432 16.461 1.00 67.62 69 ASP A N 1
ATOM 533 C CA . ASP A 1 69 ? 1.964 -1.218 17.290 1.00 67.62 69 ASP A CA 1
ATOM 534 C C . ASP A 1 69 ? 3.393 -0.712 17.521 1.00 67.62 69 ASP A C 1
ATOM 536 O O . ASP A 1 69 ? 3.652 0.491 17.534 1.00 67.62 69 ASP A O 1
ATOM 540 N N . LEU A 1 70 ? 4.367 -1.619 17.653 1.00 77.38 70 LEU A N 1
ATOM 541 C CA . LEU A 1 70 ? 5.779 -1.244 17.749 1.00 77.38 70 LEU A CA 1
ATOM 542 C C . LEU A 1 70 ? 6.279 -0.619 16.443 1.00 77.38 70 LEU A C 1
ATOM 544 O O . LEU A 1 70 ? 7.006 0.374 16.471 1.00 77.38 70 LEU A O 1
ATOM 548 N N . VAL A 1 71 ? 5.881 -1.192 15.306 1.00 80.19 71 VAL A N 1
ATOM 549 C CA . VAL A 1 71 ? 6.225 -0.662 13.983 1.00 80.19 71 VAL A CA 1
ATOM 550 C C . VAL A 1 71 ? 5.622 0.729 13.803 1.00 80.19 71 VAL A C 1
ATOM 552 O O . VAL A 1 71 ? 6.322 1.634 13.357 1.00 80.19 71 VAL A O 1
ATOM 555 N N . GLU A 1 72 ? 4.355 0.928 14.176 1.00 75.25 72 GLU A N 1
ATOM 556 C CA . GLU A 1 72 ? 3.708 2.242 14.106 1.00 75.25 72 GLU A CA 1
ATOM 557 C C . GLU A 1 72 ? 4.419 3.265 15.007 1.00 75.25 72 GLU A C 1
ATOM 559 O O . GLU A 1 72 ? 4.783 4.334 14.514 1.00 75.25 72 GLU A O 1
ATOM 564 N N . ARG A 1 73 ? 4.742 2.916 16.263 1.00 77.69 73 ARG A N 1
ATOM 565 C CA . ARG A 1 73 ? 5.523 3.785 17.167 1.00 77.69 73 ARG A CA 1
ATOM 566 C C . ARG A 1 73 ? 6.887 4.170 16.589 1.00 77.69 73 ARG A C 1
ATOM 568 O O . ARG A 1 73 ? 7.244 5.344 16.607 1.00 77.69 73 ARG A O 1
ATOM 575 N N . TYR A 1 74 ? 7.631 3.212 16.034 1.00 85.38 74 TYR A N 1
ATOM 576 C CA . TYR A 1 74 ? 8.921 3.493 15.399 1.00 85.38 74 TYR A CA 1
ATOM 577 C C . TYR A 1 74 ? 8.784 4.443 14.204 1.00 85.38 74 TYR A C 1
ATOM 579 O O . TYR A 1 74 ? 9.555 5.387 14.061 1.00 85.38 74 TYR A O 1
ATOM 587 N N . LEU A 1 75 ? 7.797 4.209 13.336 1.00 82.88 75 LEU A N 1
ATOM 588 C CA . LEU A 1 75 ? 7.597 5.036 12.146 1.00 82.88 75 LEU A CA 1
ATOM 589 C C . LEU A 1 75 ? 7.153 6.458 12.497 1.00 82.88 75 LEU A C 1
ATOM 591 O O . LEU A 1 75 ? 7.547 7.394 11.801 1.00 82.88 75 LEU A O 1
ATOM 595 N N . LEU A 1 76 ? 6.368 6.625 13.564 1.00 80.50 76 LEU A N 1
ATOM 596 C CA . LEU A 1 76 ? 5.990 7.938 14.087 1.00 80.50 76 LEU A CA 1
ATOM 597 C C . LEU A 1 76 ? 7.193 8.702 14.655 1.00 80.50 76 LEU A C 1
ATOM 599 O O . LEU A 1 76 ? 7.251 9.916 14.493 1.00 80.50 76 LEU A O 1
ATOM 603 N N . ALA A 1 77 ? 8.182 8.004 15.221 1.00 81.81 77 ALA A N 1
ATOM 604 C CA . ALA A 1 77 ? 9.412 8.615 15.730 1.00 81.81 77 ALA A CA 1
ATOM 605 C C . ALA A 1 77 ? 10.369 9.127 14.629 1.00 81.81 77 ALA A C 1
ATOM 607 O O . ALA A 1 77 ? 11.333 9.825 14.929 1.00 81.81 77 ALA A O 1
ATOM 608 N N . ILE A 1 78 ? 10.141 8.793 13.352 1.00 82.38 78 ILE A N 1
ATOM 609 C CA . ILE A 1 78 ? 10.954 9.296 12.234 1.00 82.38 78 ILE A CA 1
ATOM 610 C C . ILE A 1 78 ? 10.353 10.602 11.722 1.00 82.38 78 ILE A C 1
ATOM 612 O O . ILE A 1 78 ? 9.297 10.577 11.091 1.00 82.38 78 ILE A O 1
ATOM 616 N N . GLU A 1 79 ? 11.049 11.722 11.905 1.00 75.00 79 GLU A N 1
ATOM 617 C CA . GLU A 1 79 ? 10.583 13.051 11.477 1.00 75.00 79 GLU A CA 1
ATOM 618 C C . GLU A 1 79 ? 10.529 13.201 9.947 1.00 75.00 79 GLU A C 1
ATOM 620 O O . GLU A 1 79 ? 9.519 13.636 9.395 1.00 75.00 79 GLU A O 1
ATOM 625 N N . ALA A 1 80 ? 11.583 12.778 9.240 1.00 75.44 80 ALA A N 1
ATOM 626 C CA . ALA A 1 80 ? 11.704 12.965 7.794 1.00 75.44 80 ALA A CA 1
ATOM 627 C C . ALA A 1 80 ? 10.763 12.031 6.990 1.00 75.44 80 ALA A C 1
ATOM 629 O O . ALA A 1 80 ? 10.946 10.804 7.016 1.00 75.44 80 ALA A O 1
ATOM 630 N N . PRO A 1 81 ? 9.813 12.564 6.186 1.00 66.19 81 PRO A N 1
ATOM 631 C CA . PRO A 1 81 ? 8.825 11.748 5.470 1.00 66.19 81 PRO A CA 1
ATOM 632 C C . PRO A 1 81 ? 9.430 10.732 4.489 1.00 66.19 81 PRO A C 1
ATOM 634 O O . PRO A 1 81 ? 8.991 9.583 4.428 1.00 66.19 81 PRO A O 1
ATOM 637 N N . SER A 1 82 ? 10.470 11.120 3.746 1.00 66.12 82 SER A N 1
ATOM 638 C CA . SER A 1 82 ? 11.155 10.243 2.783 1.00 66.12 82 SER A CA 1
ATOM 639 C C . SER A 1 82 ? 11.856 9.065 3.470 1.00 66.12 82 SER A C 1
ATOM 641 O O . SER A 1 82 ? 11.787 7.923 3.006 1.00 66.12 82 SER A O 1
ATOM 643 N N . VAL A 1 83 ? 12.473 9.320 4.626 1.00 73.06 83 VAL A N 1
ATOM 644 C CA . VAL A 1 83 ? 13.130 8.300 5.451 1.00 73.06 83 VAL A CA 1
ATOM 645 C C . VAL A 1 83 ? 12.095 7.348 6.044 1.00 73.06 83 VAL A C 1
ATOM 647 O O . VAL A 1 83 ? 12.306 6.136 6.021 1.00 73.06 83 VAL A O 1
ATOM 650 N N . ARG A 1 84 ? 10.945 7.870 6.490 1.00 74.94 84 ARG A N 1
ATOM 651 C CA . ARG A 1 84 ? 9.836 7.079 7.040 1.00 74.94 84 ARG A CA 1
ATOM 652 C C . ARG A 1 84 ? 9.274 6.086 6.020 1.00 74.94 84 ARG A C 1
ATOM 654 O O . ARG A 1 84 ? 9.104 4.913 6.344 1.00 74.94 84 ARG A O 1
ATOM 661 N N . VAL A 1 85 ? 9.040 6.516 4.777 1.00 68.25 85 VAL A N 1
ATOM 662 C CA . VAL A 1 85 ? 8.560 5.632 3.693 1.00 68.25 85 VAL A CA 1
ATOM 663 C C . VAL A 1 85 ? 9.580 4.532 3.383 1.00 68.25 85 VAL A C 1
ATOM 665 O O . VAL A 1 85 ? 9.222 3.357 3.246 1.00 68.25 85 VAL A O 1
ATOM 668 N N . GLY A 1 86 ? 10.863 4.896 3.322 1.00 72.75 86 GLY A N 1
ATOM 669 C CA . GLY A 1 86 ? 11.948 3.943 3.115 1.00 72.75 86 GLY A CA 1
ATOM 670 C C . GLY A 1 86 ? 12.066 2.916 4.246 1.00 72.75 86 GLY A C 1
ATOM 671 O O . GLY A 1 86 ? 12.206 1.722 3.979 1.00 72.75 86 GLY A O 1
ATOM 672 N N . ALA A 1 87 ? 11.959 3.359 5.500 1.00 78.25 87 ALA A N 1
ATOM 673 C CA . ALA A 1 87 ? 11.987 2.498 6.679 1.00 78.25 87 ALA A CA 1
ATOM 674 C C . ALA A 1 87 ? 10.772 1.562 6.734 1.00 78.25 87 ALA A C 1
ATOM 676 O O . ALA A 1 87 ? 10.928 0.361 6.931 1.00 78.25 87 ALA A O 1
ATOM 677 N N . GLN A 1 88 ? 9.569 2.074 6.461 1.00 78.12 88 GLN A N 1
ATOM 678 C CA . GLN A 1 88 ? 8.348 1.267 6.415 1.00 78.12 88 GLN A CA 1
ATOM 679 C C . GLN A 1 88 ? 8.426 0.158 5.358 1.00 78.12 88 GLN A C 1
ATOM 681 O O . GLN A 1 88 ? 7.881 -0.929 5.554 1.00 78.12 88 GLN A O 1
ATOM 686 N N . THR A 1 89 ? 9.065 0.435 4.221 1.00 75.94 89 THR A N 1
ATOM 687 C CA . THR A 1 89 ? 9.246 -0.552 3.151 1.00 75.94 89 THR A CA 1
ATOM 688 C C . THR A 1 89 ? 10.252 -1.621 3.569 1.00 75.94 89 THR A C 1
ATOM 690 O O . THR A 1 89 ? 9.946 -2.807 3.467 1.00 75.94 89 THR A O 1
ATOM 693 N N . ALA A 1 90 ? 11.396 -1.216 4.128 1.00 80.50 90 ALA A N 1
ATOM 694 C CA . ALA A 1 90 ? 12.415 -2.139 4.620 1.00 80.50 90 ALA A CA 1
ATOM 695 C C . ALA A 1 90 ? 11.887 -3.059 5.737 1.00 80.50 90 ALA A C 1
ATOM 697 O O . ALA A 1 90 ? 12.049 -4.274 5.660 1.00 80.50 90 ALA A O 1
ATOM 698 N N . ILE A 1 91 ? 11.167 -2.504 6.717 1.00 82.88 91 ILE A N 1
ATOM 699 C CA . ILE A 1 91 ? 10.568 -3.277 7.816 1.00 82.88 91 ILE A CA 1
ATOM 700 C C . ILE A 1 91 ? 9.514 -4.253 7.288 1.00 82.88 91 ILE A C 1
ATOM 702 O O . ILE A 1 91 ? 9.508 -5.414 7.682 1.00 82.88 91 ILE A O 1
ATOM 706 N N . ARG A 1 92 ? 8.648 -3.833 6.353 1.00 76.19 92 ARG A N 1
ATOM 707 C CA . ARG A 1 92 ? 7.649 -4.737 5.754 1.00 76.19 92 ARG A CA 1
ATOM 708 C C . ARG A 1 92 ? 8.278 -5.922 5.025 1.00 76.19 92 ARG A C 1
ATOM 710 O O . ARG A 1 92 ? 7.723 -7.014 5.098 1.00 76.19 92 ARG A O 1
ATOM 717 N N . HIS A 1 93 ? 9.398 -5.713 4.331 1.00 69.62 93 HIS A N 1
ATOM 718 C CA . HIS A 1 93 ? 10.131 -6.808 3.695 1.00 69.62 93 HIS A CA 1
ATOM 719 C C . HIS A 1 93 ? 10.616 -7.825 4.728 1.00 69.62 93 HIS A C 1
ATOM 721 O O . HIS A 1 93 ? 10.386 -9.017 4.557 1.00 69.62 93 HIS A O 1
ATOM 727 N N . VAL A 1 94 ? 11.213 -7.356 5.823 1.00 74.56 94 VAL A N 1
ATOM 728 C CA . VAL A 1 94 ? 11.727 -8.234 6.883 1.00 74.56 94 VAL A CA 1
ATOM 729 C C . VAL A 1 94 ? 10.616 -8.966 7.618 1.00 74.56 94 VAL A C 1
ATOM 731 O O . VAL A 1 94 ? 10.711 -10.172 7.799 1.00 74.56 94 VAL A O 1
ATOM 734 N N . LEU A 1 95 ? 9.530 -8.279 7.978 1.00 72.19 95 LEU A N 1
ATOM 735 C CA . LEU A 1 95 ? 8.398 -8.922 8.647 1.00 72.19 95 LEU A CA 1
ATOM 736 C C . LEU A 1 95 ? 7.766 -10.012 7.785 1.00 72.19 95 LEU A C 1
ATOM 738 O O . LEU A 1 95 ? 7.377 -11.043 8.319 1.00 72.19 95 LEU A O 1
ATOM 742 N N . ARG A 1 96 ? 7.708 -9.824 6.460 1.00 70.00 96 ARG A N 1
ATOM 743 C CA . ARG A 1 96 ? 7.259 -10.880 5.547 1.00 70.00 96 ARG A CA 1
ATOM 744 C C . ARG A 1 96 ? 8.205 -12.088 5.579 1.00 70.00 96 ARG A C 1
ATOM 746 O O . ARG A 1 96 ? 7.724 -13.202 5.722 1.00 70.00 96 ARG A O 1
ATOM 753 N N . LEU A 1 97 ? 9.519 -11.865 5.505 1.00 68.56 97 LEU A N 1
ATOM 754 C CA . LEU A 1 97 ? 10.519 -12.943 5.544 1.00 68.56 97 LEU A CA 1
ATOM 755 C C . LEU A 1 97 ? 10.504 -13.719 6.871 1.00 68.56 97 LEU A C 1
ATOM 757 O O . LEU A 1 97 ? 10.655 -14.936 6.879 1.00 68.56 97 LEU A O 1
ATOM 761 N N . ILE A 1 98 ? 10.294 -13.025 7.993 1.00 67.44 98 ILE A N 1
ATOM 762 C CA . ILE A 1 98 ? 10.173 -13.649 9.318 1.00 67.44 98 ILE A CA 1
ATOM 763 C C . ILE A 1 98 ? 8.858 -14.440 9.422 1.00 67.44 98 ILE A C 1
ATOM 765 O O . ILE A 1 98 ? 8.856 -15.567 9.915 1.00 67.44 98 ILE A O 1
ATOM 769 N N . GLN A 1 99 ? 7.748 -13.893 8.911 1.00 64.31 99 GLN A N 1
ATOM 770 C CA . GLN A 1 99 ? 6.440 -14.563 8.901 1.00 64.31 99 GLN A CA 1
ATOM 771 C C . GLN A 1 99 ? 6.405 -15.821 8.024 1.00 64.31 99 GLN A C 1
ATOM 773 O O . GLN A 1 99 ? 5.677 -16.751 8.350 1.00 64.31 99 GLN A O 1
ATOM 778 N N . GLU A 1 100 ? 7.193 -15.881 6.948 1.00 62.38 100 GLU A N 1
ATOM 779 C CA . GLU A 1 100 ? 7.323 -17.072 6.093 1.00 62.38 100 GLU A CA 1
ATOM 780 C C . GLU A 1 100 ? 8.032 -18.252 6.800 1.00 62.38 100 GLU A C 1
ATOM 782 O O . GLU A 1 100 ? 7.887 -19.391 6.362 1.00 62.38 100 GLU A O 1
ATOM 787 N N . ARG A 1 101 ? 8.770 -18.012 7.901 1.00 54.41 101 ARG A N 1
ATOM 788 C CA . ARG A 1 101 ? 9.546 -19.033 8.644 1.00 54.41 101 ARG A CA 1
ATOM 789 C C . ARG A 1 101 ? 8.848 -19.631 9.862 1.00 54.41 101 ARG A C 1
ATOM 791 O O . ARG A 1 101 ? 9.163 -20.757 10.239 1.00 54.41 101 ARG A O 1
ATOM 798 N N . LEU A 1 102 ? 7.980 -18.884 10.537 1.00 45.78 102 LEU A N 1
ATOM 799 C CA . LEU A 1 102 ? 7.281 -19.402 11.712 1.00 45.78 102 LEU A CA 1
ATOM 800 C C . LEU A 1 102 ? 6.131 -20.290 11.212 1.00 45.78 102 LEU A C 1
ATOM 802 O O . LEU A 1 102 ? 5.349 -19.805 10.393 1.00 45.78 102 LEU A O 1
ATOM 806 N N . PRO A 1 103 ? 5.992 -21.558 11.656 1.00 39.88 103 PRO A N 1
ATOM 807 C CA . PRO A 1 103 ? 4.866 -22.412 11.285 1.00 39.88 103 PRO A CA 1
ATOM 808 C C . PRO A 1 103 ? 3.608 -21.836 11.910 1.00 39.88 103 PRO A C 1
ATOM 810 O O . PRO A 1 103 ? 3.257 -22.299 12.982 1.00 39.88 103 PRO A O 1
ATOM 813 N N . VAL A 1 104 ? 3.038 -20.775 11.306 1.00 40.09 104 VAL A N 1
ATOM 814 C CA . VAL A 1 104 ? 2.076 -19.827 11.895 1.00 40.09 104 VAL A CA 1
ATOM 815 C C . VAL A 1 104 ? 1.974 -20.107 13.380 1.00 40.09 104 VAL A C 1
ATOM 817 O O . VAL A 1 104 ? 1.011 -20.739 13.823 1.00 40.09 104 VAL A O 1
ATOM 820 N N . ALA A 1 105 ? 3.028 -19.764 14.137 1.00 39.88 105 ALA A N 1
ATOM 821 C CA . ALA A 1 105 ? 2.865 -19.649 15.567 1.00 39.88 105 ALA A CA 1
ATOM 822 C C . ALA A 1 105 ? 1.854 -18.525 15.619 1.00 39.88 105 ALA A C 1
ATOM 824 O O . ALA A 1 105 ? 2.203 -17.364 15.404 1.00 39.88 105 ALA A O 1
ATOM 825 N N . ARG A 1 106 ? 0.572 -18.915 15.648 1.00 40.03 106 ARG A N 1
ATOM 826 C CA . ARG A 1 106 ? -0.546 -18.031 15.851 1.00 40.03 106 ARG A CA 1
ATOM 827 C C . ARG A 1 106 ? -0.094 -17.392 17.130 1.00 40.03 106 ARG A C 1
ATOM 829 O O . ARG A 1 106 ? -0.123 -18.046 18.173 1.00 40.03 106 ARG A O 1
ATOM 836 N N . GLU A 1 107 ? 0.455 -16.179 17.028 1.00 40.22 107 GLU A N 1
ATOM 837 C CA . GLU A 1 107 ? 0.542 -15.310 18.173 1.00 40.22 107 GLU A CA 1
ATOM 838 C C . GLU A 1 107 ? -0.806 -15.554 18.833 1.00 40.22 107 GLU A C 1
ATOM 840 O O . GLU A 1 107 ? -1.849 -15.453 18.165 1.00 40.22 107 GLU A O 1
ATOM 845 N N . HIS A 1 108 ? -0.799 -15.965 20.096 1.00 39.97 108 HIS A N 1
ATOM 846 C CA . HIS A 1 108 ? -1.963 -15.745 20.923 1.00 39.97 108 HIS A CA 1
ATOM 847 C C . HIS A 1 108 ? -2.070 -14.216 21.031 1.00 39.97 108 HIS A C 1
ATOM 849 O O . HIS A 1 108 ? -1.850 -13.630 22.081 1.00 39.97 108 HIS A O 1
ATOM 855 N N . ARG A 1 109 ? -2.339 -13.541 19.898 1.00 47.84 109 ARG A N 1
ATOM 856 C CA . ARG A 1 109 ? -3.017 -12.274 19.854 1.00 47.84 109 ARG A CA 1
ATOM 857 C C . ARG A 1 109 ? -4.248 -12.609 20.634 1.00 47.84 109 ARG A C 1
ATOM 859 O O . ARG A 1 109 ? -5.038 -13.454 20.201 1.00 47.84 109 ARG A O 1
ATOM 866 N N . THR A 1 110 ? -4.361 -11.993 21.798 1.00 47.91 110 THR A N 1
ATOM 867 C CA . THR A 1 110 ? -5.656 -11.749 22.400 1.00 47.91 110 THR A CA 1
ATOM 868 C C . THR A 1 110 ? -6.588 -11.464 21.229 1.00 47.91 110 THR A C 1
ATOM 870 O O . THR A 1 110 ? -6.278 -10.546 20.454 1.00 47.91 110 THR A O 1
ATOM 873 N N . PRO A 1 111 ? -7.585 -12.336 20.973 1.00 60.94 111 PRO A N 1
ATOM 874 C CA . PRO A 1 111 ? -8.443 -12.184 19.817 1.00 60.94 111 PRO A CA 1
ATOM 875 C C . PRO A 1 111 ? -8.900 -10.740 19.817 1.00 60.94 111 PRO A C 1
ATOM 877 O O . PRO A 1 111 ? -9.365 -10.264 20.853 1.00 60.94 111 PRO A O 1
ATOM 880 N N . ASP A 1 112 ? -8.643 -10.038 18.709 1.00 71.31 112 ASP A N 1
ATOM 881 C CA . ASP A 1 112 ? -9.077 -8.655 18.534 1.00 71.31 112 ASP A CA 1
ATOM 882 C C . ASP A 1 112 ? -10.511 -8.594 19.068 1.00 71.31 112 ASP A C 1
ATOM 884 O O . ASP A 1 112 ? -11.337 -9.361 18.574 1.00 71.31 112 ASP A O 1
ATOM 888 N N . PRO A 1 113 ? -10.809 -7.825 20.129 1.00 81.00 113 PRO A N 1
ATOM 889 C CA . PRO A 1 113 ? -12.100 -7.932 20.804 1.00 81.00 113 PRO A CA 1
ATOM 890 C C . PRO A 1 113 ? -13.259 -7.644 19.842 1.00 81.00 113 PRO A C 1
ATOM 892 O O . PRO A 1 113 ? -14.381 -8.080 20.074 1.00 81.00 113 PRO A O 1
ATOM 895 N N . ASP A 1 114 ? -12.969 -6.966 18.728 1.00 87.62 114 ASP A N 1
ATOM 896 C CA . ASP A 1 114 ? -13.907 -6.648 17.664 1.00 87.62 114 ASP A CA 1
ATOM 897 C C . ASP A 1 114 ? -13.846 -7.618 16.470 1.00 87.62 114 ASP A C 1
ATOM 899 O O . ASP A 1 114 ? -14.420 -7.334 15.417 1.00 87.62 114 ASP A O 1
ATOM 903 N N . TRP A 1 115 ? -13.162 -8.764 16.579 1.00 86.50 115 TRP A N 1
ATOM 904 C CA . TRP A 1 115 ? -12.895 -9.660 15.446 1.00 86.50 115 TRP A CA 1
ATOM 905 C C . TRP A 1 115 ? -14.170 -10.121 14.738 1.00 86.50 115 TRP A C 1
ATOM 907 O O . TRP A 1 115 ? -14.179 -10.185 13.511 1.00 86.50 115 TRP A O 1
ATOM 917 N N . GLN A 1 116 ? -15.246 -10.396 15.484 1.00 92.19 116 GLN A N 1
ATOM 918 C CA . GLN A 1 116 ? -16.535 -10.811 14.918 1.00 92.19 116 GLN A CA 1
ATOM 919 C C . GLN A 1 116 ? -17.142 -9.694 14.069 1.00 92.19 116 GLN A C 1
ATOM 921 O O . GLN A 1 116 ? -17.533 -9.913 12.923 1.00 92.19 116 GLN A O 1
ATOM 926 N N . LEU A 1 117 ? -17.154 -8.472 14.606 1.00 94.81 117 LEU A N 1
ATOM 927 C CA . LEU A 1 117 ? -17.673 -7.297 13.917 1.00 94.81 117 LEU A CA 1
ATOM 928 C C . LEU A 1 117 ? -16.845 -6.966 12.670 1.00 94.81 117 LEU A C 1
ATOM 930 O O . LEU A 1 117 ? -17.390 -6.663 11.608 1.00 94.81 117 LEU A O 1
ATOM 934 N N . LEU A 1 118 ? -15.520 -7.042 12.783 1.00 92.94 118 LEU A N 1
ATOM 935 C CA . LEU A 1 118 ? -14.606 -6.795 11.673 1.00 92.94 118 LEU A CA 1
ATOM 936 C C . LEU A 1 118 ? -14.703 -7.887 10.603 1.00 92.94 118 LEU A C 1
ATOM 938 O O . LEU A 1 118 ? -14.614 -7.566 9.421 1.00 92.94 118 LEU A O 1
ATOM 942 N N . ALA A 1 119 ? -14.926 -9.147 10.983 1.00 92.69 119 ALA A N 1
ATOM 943 C CA . ALA A 1 119 ? -15.172 -10.239 10.045 1.00 92.69 119 ALA A CA 1
ATOM 944 C C . ALA A 1 119 ? -16.494 -10.039 9.290 1.00 92.69 119 ALA A C 1
ATOM 946 O O . ALA A 1 119 ? -16.506 -10.110 8.061 1.00 92.69 119 ALA A O 1
ATOM 947 N N . ALA A 1 120 ? -17.574 -9.683 9.994 1.00 96.25 120 ALA A N 1
ATOM 948 C CA . ALA A 1 120 ? -18.855 -9.343 9.374 1.00 96.25 120 ALA A CA 1
ATOM 949 C C . ALA A 1 120 ? -18.726 -8.136 8.426 1.00 96.25 120 ALA A C 1
ATOM 951 O O . ALA A 1 120 ? -19.282 -8.129 7.323 1.00 96.25 120 ALA A O 1
ATOM 952 N N . TYR A 1 121 ? -17.933 -7.129 8.807 1.00 97.12 121 TYR A N 1
ATOM 953 C CA . TYR A 1 121 ? -17.639 -6.000 7.931 1.00 97.12 121 TYR A CA 1
ATOM 954 C C . TYR A 1 121 ? -16.843 -6.432 6.695 1.00 97.12 121 TYR A C 1
ATOM 956 O O . TYR A 1 121 ? -17.175 -6.024 5.582 1.00 97.12 121 TYR A O 1
ATOM 964 N N . ASP A 1 122 ? -15.816 -7.269 6.852 1.00 94.94 122 ASP A N 1
ATOM 965 C CA . ASP A 1 122 ? -15.013 -7.773 5.734 1.00 94.94 122 ASP A CA 1
ATOM 966 C C . ASP A 1 122 ? -15.855 -8.592 4.745 1.00 94.94 122 ASP A C 1
ATOM 968 O O . ASP A 1 122 ? -15.720 -8.432 3.525 1.00 94.94 122 ASP A O 1
ATOM 972 N N . GLU A 1 123 ? -16.769 -9.412 5.264 1.00 95.88 123 GLU A N 1
ATOM 973 C CA . GLU A 1 123 ? -17.735 -10.170 4.478 1.00 95.88 123 GLU A CA 1
ATOM 974 C C . GLU A 1 123 ? -18.689 -9.243 3.720 1.00 95.88 123 GLU A C 1
ATOM 976 O O . GLU A 1 123 ? -18.846 -9.393 2.507 1.00 95.88 123 GLU A O 1
ATOM 981 N N . HIS A 1 124 ? -19.249 -8.222 4.376 1.00 96.81 124 HIS A N 1
ATOM 982 C CA . HIS A 1 124 ? -20.069 -7.205 3.715 1.00 96.81 124 HIS A CA 1
ATOM 983 C C . HIS A 1 124 ? -19.289 -6.488 2.598 1.00 96.81 124 HIS A C 1
ATOM 985 O O . HIS A 1 124 ? -19.779 -6.315 1.476 1.00 96.81 124 HIS A O 1
ATOM 991 N N . LEU A 1 125 ? -18.037 -6.098 2.859 1.00 95.75 125 LEU A N 1
ATOM 992 C CA . LEU A 1 125 ? -17.182 -5.469 1.853 1.00 95.75 125 LEU A CA 1
ATOM 993 C C . LEU A 1 125 ? -16.881 -6.406 0.671 1.00 95.75 125 LEU A C 1
ATOM 995 O O . LEU A 1 125 ? -16.669 -5.929 -0.448 1.00 95.75 125 LEU A O 1
ATOM 999 N N . CYS A 1 126 ? -16.845 -7.717 0.900 1.00 94.75 126 CYS A N 1
ATOM 1000 C CA . CYS A 1 126 ? -16.626 -8.720 -0.134 1.00 94.75 126 CYS A CA 1
ATOM 1001 C C . CYS A 1 126 ? -17.898 -8.999 -0.939 1.00 94.75 126 CYS A C 1
ATOM 1003 O O . CYS A 1 126 ? -17.913 -8.762 -2.146 1.00 94.75 126 CYS A O 1
ATOM 1005 N N . LYS A 1 127 ? -18.961 -9.457 -0.273 1.00 94.12 127 LYS A N 1
ATOM 1006 C CA . LYS A 1 127 ? -20.179 -9.984 -0.899 1.00 94.12 127 LYS A CA 1
ATOM 1007 C C . LYS A 1 127 ? -21.123 -8.884 -1.378 1.00 94.12 127 LYS A C 1
ATOM 1009 O O . LYS A 1 127 ? -21.643 -8.974 -2.482 1.00 94.12 127 LYS A O 1
ATOM 1014 N N . VAL A 1 128 ? -21.300 -7.819 -0.593 1.00 93.38 128 VAL A N 1
ATOM 1015 C CA . VAL A 1 128 ? -22.243 -6.732 -0.922 1.00 93.38 128 VAL A CA 1
ATOM 1016 C C . VAL A 1 128 ? -21.564 -5.647 -1.754 1.00 93.38 128 VAL A C 1
ATOM 1018 O O . VAL A 1 128 ? -22.117 -5.149 -2.730 1.00 93.38 128 VAL A O 1
ATOM 1021 N N . ARG A 1 129 ? -20.339 -5.259 -1.380 1.00 91.62 129 ARG A N 1
ATOM 1022 C CA . ARG A 1 129 ? -19.618 -4.161 -2.052 1.00 91.62 129 ARG A CA 1
ATOM 1023 C C . ARG A 1 129 ? -18.698 -4.624 -3.183 1.00 91.62 129 ARG A C 1
ATOM 1025 O O . ARG A 1 129 ? -18.217 -3.772 -3.932 1.00 91.62 129 ARG A O 1
ATOM 1032 N N . GLY A 1 130 ? -18.400 -5.921 -3.291 1.00 90.12 130 GLY A N 1
ATOM 1033 C CA . GLY A 1 130 ? -17.521 -6.464 -4.330 1.00 90.12 130 GLY A CA 1
ATOM 1034 C C . GLY A 1 130 ? -16.088 -5.918 -4.282 1.00 90.12 130 GLY A C 1
ATOM 1035 O O . GLY A 1 130 ? -15.451 -5.761 -5.327 1.00 90.12 130 GLY A O 1
ATOM 1036 N N . LEU A 1 131 ? -15.569 -5.537 -3.112 1.00 88.94 131 LEU A N 1
ATOM 1037 C CA . LEU A 1 131 ? -14.254 -4.899 -3.025 1.00 88.94 131 LEU A CA 1
ATOM 1038 C C . LEU A 1 131 ? -13.107 -5.910 -3.102 1.00 88.94 131 LEU A C 1
ATOM 1040 O O . LEU A 1 131 ? -13.143 -6.994 -2.526 1.00 88.94 131 LEU A O 1
ATOM 1044 N N . GLN A 1 132 ? -12.028 -5.494 -3.766 1.00 84.62 132 GLN A N 1
ATOM 1045 C CA . GLN A 1 132 ? -10.792 -6.270 -3.852 1.00 84.62 132 GLN A CA 1
ATOM 1046 C C . GLN A 1 132 ? -10.141 -6.444 -2.468 1.00 84.62 132 GLN A C 1
ATOM 1048 O O . GLN A 1 132 ? -10.163 -5.492 -1.679 1.00 84.62 132 GLN A O 1
ATOM 1053 N N . PRO A 1 133 ? -9.475 -7.583 -2.182 1.00 82.75 133 PRO A N 1
ATOM 1054 C CA . PRO A 1 133 ? -8.887 -7.873 -0.868 1.00 82.75 133 PRO A CA 1
ATOM 1055 C C . PRO A 1 133 ? -8.013 -6.743 -0.314 1.00 82.75 133 PRO A C 1
ATOM 1057 O O . PRO A 1 133 ? -8.144 -6.357 0.844 1.00 82.75 133 PRO A O 1
ATOM 1060 N N . ARG A 1 134 ? -7.179 -6.124 -1.161 1.00 79.81 134 ARG A N 1
ATOM 1061 C CA . ARG A 1 134 ? -6.311 -5.012 -0.743 1.00 79.81 134 ARG A CA 1
ATOM 1062 C C . ARG A 1 134 ? -7.093 -3.776 -0.287 1.00 79.81 134 ARG A C 1
ATOM 1064 O O . ARG A 1 134 ? -6.675 -3.095 0.643 1.00 79.81 134 ARG A O 1
ATOM 1071 N N . THR A 1 135 ? -8.215 -3.478 -0.939 1.00 84.19 135 THR A N 1
ATOM 1072 C CA . THR A 1 135 ? -9.097 -2.370 -0.548 1.00 84.19 135 THR A CA 1
ATOM 1073 C C . THR A 1 135 ? -9.834 -2.694 0.748 1.00 84.19 135 THR A C 1
ATOM 1075 O O . THR A 1 135 ? -9.994 -1.805 1.582 1.00 84.19 135 THR A O 1
ATOM 1078 N N . ARG A 1 136 ? -10.237 -3.958 0.942 1.00 89.50 136 ARG A N 1
ATOM 1079 C CA . ARG A 1 136 ? -10.863 -4.421 2.187 1.00 89.50 136 ARG A CA 1
ATOM 1080 C C . ARG A 1 136 ? -9.919 -4.278 3.379 1.00 89.50 136 ARG A C 1
ATOM 1082 O O . ARG A 1 136 ? -10.287 -3.627 4.347 1.00 89.50 136 ARG A O 1
ATOM 1089 N N . GLN A 1 137 ? -8.664 -4.722 3.250 1.00 82.81 137 GLN A N 1
ATOM 1090 C CA . GLN A 1 137 ? -7.632 -4.571 4.291 1.00 82.81 137 GLN A CA 1
ATOM 1091 C C . GLN A 1 137 ? -7.509 -3.129 4.811 1.00 82.81 137 GLN A C 1
ATOM 1093 O O . GLN A 1 137 ? -7.496 -2.906 6.019 1.00 82.81 137 GLN A O 1
ATOM 1098 N N . GLY A 1 138 ? -7.450 -2.141 3.909 1.00 78.81 138 GLY A N 1
ATOM 1099 C CA . GLY A 1 138 ? -7.362 -0.730 4.302 1.00 78.81 138 GLY A CA 1
ATOM 1100 C C . GLY A 1 138 ? -8.600 -0.231 5.056 1.00 78.81 138 GLY A C 1
ATOM 1101 O O . GLY A 1 138 ? -8.474 0.546 5.999 1.00 78.81 138 GLY A O 1
ATOM 1102 N N . ARG A 1 139 ? -9.792 -0.709 4.679 1.00 91.62 139 ARG A N 1
ATOM 1103 C CA . ARG A 1 139 ? -11.057 -0.373 5.353 1.00 91.62 139 ARG A CA 1
ATOM 1104 C C . ARG A 1 139 ? -11.184 -1.038 6.719 1.00 91.62 139 ARG A C 1
ATOM 1106 O O . ARG A 1 139 ? -11.664 -0.387 7.637 1.00 91.62 139 ARG A O 1
ATOM 1113 N N . ILE A 1 140 ? -10.726 -2.280 6.854 1.00 88.06 140 ILE A N 1
ATOM 1114 C CA . ILE A 1 140 ? -10.693 -3.009 8.129 1.00 88.06 140 ILE A CA 1
ATOM 1115 C C . ILE A 1 140 ? -9.734 -2.338 9.110 1.00 88.06 140 ILE A C 1
ATOM 1117 O O . ILE A 1 140 ? -10.093 -2.115 10.262 1.00 88.06 140 ILE A O 1
ATOM 1121 N N . LEU A 1 141 ? -8.547 -1.933 8.648 1.00 83.62 141 LEU A N 1
ATOM 1122 C CA . LEU A 1 141 ? -7.606 -1.188 9.486 1.00 83.62 141 LEU A CA 1
ATOM 1123 C C . LEU A 1 141 ? -8.198 0.145 9.964 1.00 83.62 141 LEU A C 1
ATOM 1125 O O . LEU A 1 141 ? -8.036 0.514 11.122 1.00 83.62 141 LEU A O 1
ATOM 1129 N N . ALA A 1 142 ? -8.900 0.863 9.087 1.00 85.62 142 ALA A N 1
ATOM 1130 C CA . ALA A 1 142 ? -9.581 2.091 9.476 1.00 85.62 142 ALA A CA 1
ATOM 1131 C C . ALA A 1 142 ? -10.711 1.826 10.485 1.00 85.62 142 ALA A C 1
ATOM 1133 O O . ALA A 1 142 ? -10.795 2.540 11.476 1.00 85.62 142 ALA A O 1
ATOM 1134 N N . ALA A 1 143 ? -11.523 0.784 10.282 1.00 92.50 143 ALA A N 1
ATOM 1135 C CA . ALA A 1 143 ? -12.578 0.398 11.220 1.00 92.50 143 ALA A CA 1
ATOM 1136 C C . ALA A 1 143 ? -12.020 0.065 12.612 1.00 92.50 143 ALA A C 1
ATOM 1138 O O . ALA A 1 143 ? -12.552 0.552 13.602 1.00 92.50 143 ALA A O 1
ATOM 1139 N N . ARG A 1 144 ? -10.895 -0.659 12.695 1.00 89.75 144 ARG A N 1
ATOM 1140 C CA . ARG A 1 144 ? -10.187 -0.895 13.967 1.00 89.75 144 ARG A CA 1
ATOM 1141 C C . ARG A 1 144 ? -9.834 0.396 14.691 1.00 89.75 144 ARG A C 1
ATOM 1143 O O . ARG A 1 144 ? -10.110 0.526 15.875 1.00 89.75 144 ARG A O 1
ATOM 1150 N N . ARG A 1 145 ? -9.259 1.367 13.976 1.00 86.88 145 ARG A N 1
ATOM 1151 C CA . ARG A 1 145 ? -8.904 2.671 14.561 1.00 86.88 145 ARG A CA 1
ATOM 1152 C C . ARG A 1 145 ? -10.131 3.415 15.079 1.00 86.88 145 ARG A C 1
ATOM 1154 O O . ARG A 1 145 ? -10.062 4.034 16.131 1.00 86.88 145 ARG A O 1
ATOM 1161 N N . MET A 1 146 ? -11.252 3.325 14.365 1.00 92.25 146 MET A N 1
ATOM 1162 C CA . MET A 1 146 ? -12.512 3.929 14.799 1.00 92.25 146 MET A CA 1
ATOM 1163 C C . MET A 1 146 ? -13.059 3.275 16.069 1.00 92.25 146 MET A C 1
ATOM 1165 O O . MET A 1 146 ? -13.476 3.984 16.978 1.00 92.25 146 MET A O 1
ATOM 1169 N N . LEU A 1 147 ? -13.044 1.941 16.135 1.00 92.69 147 LEU A N 1
ATOM 1170 C CA . LEU A 1 147 ? -13.505 1.191 17.304 1.00 92.69 147 LEU A CA 1
ATOM 1171 C C . LEU A 1 147 ? -12.618 1.453 18.523 1.00 92.69 147 LEU A C 1
ATOM 1173 O O . LEU A 1 147 ? -13.142 1.696 19.606 1.00 92.69 147 LEU A O 1
ATOM 1177 N N . GLY A 1 148 ? -11.295 1.476 18.334 1.00 90.19 148 GLY A N 1
ATOM 1178 C CA . GLY A 1 148 ? -10.339 1.832 19.384 1.00 90.19 148 GLY A CA 1
ATOM 1179 C C . GLY A 1 148 ? -10.595 3.232 19.939 1.00 90.19 148 GLY A C 1
ATOM 1180 O O . GLY A 1 148 ? -10.792 3.383 21.140 1.00 90.19 148 GLY A O 1
ATOM 1181 N N . TRP A 1 149 ? -10.703 4.232 19.058 1.00 92.44 149 TRP A N 1
ATOM 1182 C CA . TRP A 1 149 ? -11.000 5.607 19.463 1.00 92.44 149 TRP A CA 1
ATOM 1183 C C . TRP A 1 149 ? -12.338 5.717 20.209 1.00 92.44 149 TRP A C 1
ATOM 1185 O O . TRP A 1 149 ? -12.406 6.368 21.248 1.00 92.44 149 TRP A O 1
ATOM 1195 N N . TYR A 1 150 ? -13.395 5.052 19.721 1.00 93.69 150 TYR A N 1
ATOM 1196 C CA . TYR A 1 150 ? -14.717 5.104 20.355 1.00 93.69 150 TYR A CA 1
ATOM 1197 C C . TYR A 1 150 ? -14.706 4.498 21.762 1.00 93.69 150 TYR A C 1
ATOM 1199 O O . TYR A 1 150 ? -15.244 5.099 22.684 1.00 93.69 150 TYR A O 1
ATOM 1207 N N . LYS A 1 151 ? -14.051 3.346 21.949 1.00 91.94 151 LYS A N 1
ATOM 1208 C CA . LYS A 1 151 ? -13.927 2.695 23.264 1.00 91.94 151 LYS A CA 1
ATOM 1209 C C . LYS A 1 151 ? -13.148 3.538 24.270 1.00 91.94 151 LYS A C 1
ATOM 1211 O O . LYS A 1 151 ? -13.477 3.523 25.450 1.00 91.94 151 LYS A O 1
ATOM 1216 N N . GLU A 1 152 ? -12.127 4.249 23.803 1.00 91.00 152 GLU A N 1
ATOM 1217 C CA . GLU A 1 152 ? -11.305 5.128 24.634 1.00 91.00 152 GLU A CA 1
ATOM 1218 C C . GLU A 1 152 ? -12.065 6.390 25.072 1.00 91.00 152 GLU A C 1
ATOM 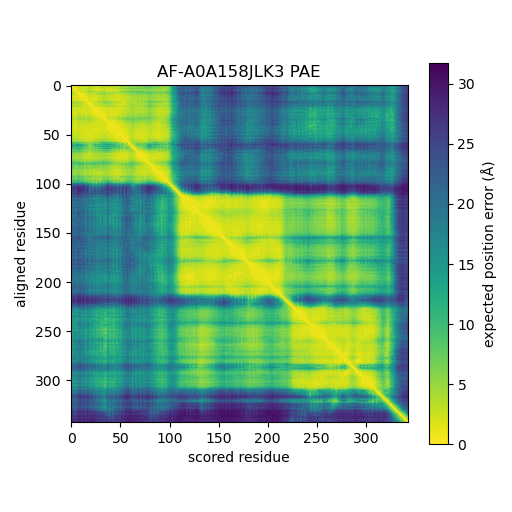1220 O O . GLU A 1 152 ? -11.998 6.775 26.235 1.00 91.00 152 GLU A O 1
ATOM 1225 N N . HIS A 1 153 ? -12.818 7.017 24.164 1.00 91.31 153 HIS A N 1
ATOM 1226 C CA . HIS A 1 153 ? -13.465 8.313 24.414 1.00 91.31 153 HIS A CA 1
ATOM 1227 C C . HIS A 1 153 ? -14.905 8.190 24.926 1.00 91.31 153 HIS A C 1
ATOM 1229 O O . HIS A 1 153 ? -15.449 9.144 25.479 1.00 91.31 153 HIS A O 1
ATOM 1235 N N . VAL A 1 154 ? -15.534 7.028 24.742 1.00 92.25 154 VAL A N 1
ATOM 1236 C CA . VAL A 1 154 ? -16.903 6.738 25.183 1.00 92.25 154 VAL A CA 1
ATOM 1237 C C . VAL A 1 154 ? -16.933 5.385 25.916 1.00 92.25 154 VAL A C 1
ATOM 1239 O O . VAL A 1 154 ? -17.555 4.422 25.453 1.00 92.25 154 VAL A O 1
ATOM 1242 N N . PRO A 1 155 ? -16.229 5.266 27.058 1.00 89.88 155 PRO A N 1
ATOM 1243 C CA . PRO A 1 155 ? -16.058 3.990 27.742 1.00 89.88 155 PRO A CA 1
ATOM 1244 C C . PRO A 1 155 ? -17.396 3.423 28.233 1.00 89.88 155 PRO A C 1
ATOM 1246 O O . PRO A 1 155 ? -18.267 4.143 28.721 1.00 89.88 155 PRO A O 1
ATOM 1249 N N . GLY A 1 156 ? -17.562 2.105 28.103 1.00 86.44 156 GLY A N 1
ATOM 1250 C CA . GLY A 1 156 ? -18.734 1.376 28.605 1.00 86.44 156 GLY A CA 1
ATOM 1251 C C . GLY A 1 156 ? -20.031 1.571 27.809 1.00 86.44 156 GLY A C 1
ATOM 1252 O O . GLY A 1 156 ? -21.056 1.009 28.188 1.00 86.44 156 GLY A O 1
ATOM 1253 N N . ARG A 1 157 ? -20.018 2.331 26.706 1.00 90.19 157 ARG A N 1
ATOM 1254 C CA . ARG A 1 157 ? -21.185 2.497 25.827 1.00 90.19 157 ARG A CA 1
ATOM 1255 C C . ARG A 1 157 ? -21.118 1.551 24.628 1.00 90.19 157 ARG A C 1
ATOM 1257 O O . ARG A 1 157 ? -20.060 1.326 24.041 1.00 90.19 157 ARG A O 1
ATOM 1264 N N . SER A 1 158 ? -22.270 0.998 24.258 1.00 90.75 158 SER A N 1
ATOM 1265 C CA . SER A 1 158 ? -22.437 0.218 23.031 1.00 90.75 158 SER A CA 1
ATOM 1266 C C . SER A 1 158 ? -22.392 1.119 21.797 1.00 90.75 158 SER A C 1
ATOM 1268 O O . SER A 1 158 ? -22.713 2.303 21.867 1.00 90.75 158 SER A O 1
ATOM 1270 N N . LEU A 1 159 ? -22.080 0.540 20.632 1.00 91.25 159 LEU A N 1
ATOM 1271 C CA . LEU A 1 159 ? -22.087 1.273 19.358 1.00 91.25 159 LEU A CA 1
ATOM 1272 C C . LEU A 1 159 ? -23.447 1.909 19.038 1.00 91.25 159 LEU A C 1
ATOM 1274 O O . LEU A 1 159 ? -23.477 2.948 18.390 1.00 91.25 159 LEU A O 1
ATOM 1278 N N . SER A 1 160 ? -24.549 1.334 19.525 1.00 91.31 160 SER A N 1
ATOM 1279 C CA . SER A 1 160 ? -25.900 1.883 19.353 1.00 91.31 160 SER A CA 1
ATOM 1280 C C . SER A 1 160 ? -26.095 3.255 20.001 1.00 91.31 160 SER A C 1
ATOM 1282 O O . SER A 1 160 ? -26.958 4.005 19.566 1.00 91.31 160 SER A O 1
ATOM 1284 N N . ALA A 1 161 ? -25.281 3.606 21.001 1.00 92.69 161 ALA A N 1
ATOM 1285 C CA . ALA A 1 161 ? -25.295 4.914 21.650 1.00 92.69 161 ALA A CA 1
ATOM 1286 C C . ALA A 1 161 ? -24.368 5.936 20.962 1.00 92.69 161 ALA A C 1
ATOM 1288 O O . ALA A 1 161 ? -24.141 7.019 21.499 1.00 92.69 161 ALA A O 1
ATOM 1289 N N . MET A 1 162 ? -23.775 5.595 19.812 1.00 94.38 162 MET A N 1
ATOM 1290 C CA . MET A 1 162 ? -22.906 6.502 19.067 1.00 94.38 162 MET A CA 1
ATOM 1291 C C . MET A 1 162 ? -23.701 7.702 18.553 1.00 94.38 162 MET A C 1
ATOM 1293 O O . MET A 1 162 ? -24.661 7.543 17.805 1.00 94.38 162 MET A O 1
ATOM 1297 N N . THR A 1 163 ? -23.257 8.904 18.911 1.00 94.19 163 THR A N 1
ATOM 1298 C CA . THR A 1 163 ? -23.903 10.154 18.498 1.00 94.19 163 THR A CA 1
ATOM 1299 C C . THR A 1 163 ? -23.174 10.814 17.330 1.00 94.19 163 THR A C 1
ATOM 1301 O O . THR A 1 163 ? -22.014 10.513 17.017 1.00 94.19 163 THR A O 1
ATOM 1304 N N . GLY A 1 164 ? -23.834 11.788 16.700 1.00 93.19 164 GLY A N 1
ATOM 1305 C CA . GLY A 1 164 ? -23.203 12.650 15.703 1.00 93.19 164 GLY A CA 1
ATOM 1306 C C . GLY A 1 164 ? -21.972 13.398 16.221 1.00 93.19 164 GLY A C 1
ATOM 1307 O O . GLY A 1 164 ? -20.984 13.525 15.498 1.00 93.19 164 GLY A O 1
ATOM 1308 N N . GLU A 1 165 ? -21.994 13.823 17.484 1.00 93.94 165 GLU A N 1
ATOM 1309 C CA . GLU A 1 165 ? -20.859 14.477 18.140 1.00 93.94 165 GLU A CA 1
ATOM 1310 C C . GLU A 1 165 ? -19.649 13.539 18.231 1.00 93.94 165 GLU A C 1
ATOM 1312 O O . GLU A 1 165 ? -18.539 13.925 17.856 1.00 93.94 165 GLU A O 1
ATOM 1317 N N . ASN A 1 166 ? -19.865 12.272 18.612 1.00 94.31 166 ASN A N 1
ATOM 1318 C CA . ASN A 1 166 ? -18.793 11.275 18.630 1.00 94.31 166 ASN A CA 1
ATOM 1319 C C . ASN A 1 166 ? -18.184 11.085 17.235 1.00 94.31 166 ASN A C 1
ATOM 1321 O O . ASN A 1 166 ? -16.966 10.994 17.097 1.00 94.31 166 ASN A O 1
ATOM 1325 N N . VAL A 1 167 ? -19.015 11.050 16.189 1.00 94.75 167 VAL A N 1
ATOM 1326 C CA . VAL A 1 167 ? -18.542 10.886 14.807 1.00 94.75 167 VAL A CA 1
ATOM 1327 C C . VAL A 1 167 ? -17.734 12.091 14.335 1.00 94.75 167 VAL A C 1
ATOM 1329 O O . VAL A 1 167 ? -16.699 11.908 13.691 1.00 94.75 167 VAL A O 1
ATOM 1332 N N . LEU A 1 168 ? -18.163 13.313 14.648 1.00 94.31 168 LEU A N 1
ATOM 1333 C CA . LEU A 1 168 ? -17.422 14.522 14.288 1.00 94.31 168 LEU A CA 1
ATOM 1334 C C . LEU A 1 168 ? -16.076 14.597 15.019 1.00 94.31 168 LEU A C 1
ATOM 1336 O O . LEU A 1 168 ? -15.055 14.858 14.376 1.00 94.31 168 LEU A O 1
ATOM 1340 N N . ALA A 1 169 ? -16.051 14.292 16.319 1.00 94.25 169 ALA A N 1
ATOM 1341 C CA . ALA A 1 169 ? -14.826 14.235 17.113 1.00 94.25 169 ALA A CA 1
ATOM 1342 C C . ALA A 1 169 ? -13.854 13.160 16.591 1.00 94.25 169 ALA A C 1
ATOM 1344 O O . ALA A 1 169 ? -12.679 13.453 16.352 1.00 94.25 169 ALA A O 1
ATOM 1345 N N . LEU A 1 170 ? -14.357 11.957 16.293 1.00 93.88 170 LEU A N 1
ATOM 1346 C CA . LEU A 1 170 ? -13.591 10.873 15.676 1.00 93.88 170 LEU A CA 1
ATOM 1347 C C . LEU A 1 170 ? -12.983 11.295 14.336 1.00 93.88 170 LEU A C 1
ATOM 1349 O O . LEU A 1 170 ? -11.798 11.076 14.084 1.00 93.88 170 LEU A O 1
ATOM 1353 N N . VAL A 1 171 ? -13.791 11.878 13.445 1.00 93.50 171 VAL A N 1
ATOM 1354 C CA . VAL A 1 171 ? -13.312 12.319 12.130 1.00 93.50 171 VAL A CA 1
ATOM 1355 C C . VAL A 1 171 ? -12.251 13.400 12.292 1.00 93.50 171 VAL A C 1
ATOM 1357 O O . VAL A 1 171 ? -11.222 13.317 11.625 1.00 93.50 171 VAL A O 1
ATOM 1360 N N . SER A 1 172 ? -12.462 14.373 13.180 1.00 92.00 172 SER A N 1
ATOM 1361 C CA . SER A 1 172 ? -11.481 15.422 13.474 1.00 92.00 172 SER A CA 1
ATOM 1362 C C . SER A 1 172 ? -10.145 14.827 13.931 1.00 92.00 172 SER A C 1
ATOM 1364 O O . SER A 1 172 ? -9.101 15.131 13.348 1.00 92.00 172 SER A O 1
ATOM 1366 N N . HIS A 1 173 ? -10.186 13.885 14.877 1.00 89.31 173 HIS A N 1
ATOM 1367 C CA . HIS A 1 173 ? -9.007 13.170 15.359 1.00 89.31 173 HIS A CA 1
ATOM 1368 C C . HIS A 1 173 ? -8.296 12.389 14.238 1.00 89.31 173 HIS A C 1
ATOM 1370 O O . HIS A 1 173 ? -7.102 12.551 14.011 1.00 89.31 173 HIS A O 1
ATOM 1376 N N . LEU A 1 174 ? -9.013 11.582 13.453 1.00 87.94 174 LEU A N 1
ATOM 1377 C CA . LEU A 1 174 ? -8.386 10.818 12.365 1.00 87.94 174 LEU A CA 1
ATOM 1378 C C . LEU A 1 174 ? -7.826 11.719 11.248 1.00 87.94 174 LEU A C 1
ATOM 1380 O O . LEU A 1 174 ? -6.867 11.355 10.554 1.00 87.94 174 LEU A O 1
ATOM 1384 N N . LEU A 1 175 ? -8.421 12.894 11.046 1.00 87.50 175 LEU A N 1
ATOM 1385 C CA . LEU A 1 175 ? -7.942 13.888 10.095 1.00 87.50 175 LEU A CA 1
ATOM 1386 C C . LEU A 1 175 ? -6.693 14.623 10.590 1.00 87.50 175 LEU A C 1
ATOM 1388 O O . LEU A 1 175 ? -5.857 14.952 9.746 1.00 87.50 175 LEU A O 1
ATOM 1392 N N . SER A 1 176 ? -6.528 14.846 11.898 1.00 84.00 176 SER A N 1
ATOM 1393 C CA . SER A 1 176 ? -5.302 15.441 12.453 1.00 84.00 176 SER A CA 1
ATOM 1394 C C . SER A 1 176 ? -4.091 14.511 12.305 1.00 84.00 176 SER A C 1
ATOM 1396 O O . SER A 1 176 ? -2.976 14.977 12.093 1.00 84.00 176 SER A O 1
ATOM 1398 N N . LEU A 1 177 ? -4.315 13.192 12.290 1.00 80.38 177 LEU A N 1
ATOM 1399 C CA . LEU A 1 177 ? -3.284 12.179 12.026 1.00 80.38 177 LEU A CA 1
ATOM 1400 C C . LEU A 1 177 ? -2.948 12.001 10.531 1.00 80.38 177 LEU A C 1
ATOM 1402 O O . LEU A 1 177 ? -2.031 11.257 10.170 1.00 80.38 177 LEU A O 1
ATOM 1406 N N . SER A 1 178 ? -3.713 12.621 9.631 1.00 79.62 178 SER A N 1
ATOM 1407 C CA . SER A 1 178 ? -3.564 12.423 8.188 1.00 79.62 178 SER A CA 1
ATOM 1408 C C . SER A 1 178 ? -2.520 13.374 7.597 1.00 79.62 178 SER A C 1
ATOM 1410 O O . SER A 1 178 ? -2.673 14.587 7.639 1.00 79.62 178 SER A O 1
ATOM 1412 N N . VAL A 1 179 ? -1.492 12.808 6.959 1.00 75.62 179 VAL A N 1
ATOM 1413 C CA . VAL A 1 179 ? -0.301 13.544 6.480 1.00 75.62 179 VAL A CA 1
ATOM 1414 C C . VAL A 1 179 ? -0.510 14.354 5.194 1.00 75.62 179 VAL A C 1
ATOM 1416 O O . VAL A 1 179 ? 0.311 15.201 4.869 1.00 75.62 179 VAL A O 1
ATOM 1419 N N . ASN A 1 180 ? -1.545 14.048 4.409 1.00 76.69 180 ASN A N 1
ATOM 1420 C CA . ASN A 1 180 ? -1.834 14.729 3.144 1.00 76.69 180 ASN A CA 1
ATOM 1421 C C . ASN A 1 180 ? -3.312 14.592 2.752 1.00 76.69 180 ASN A C 1
ATOM 1423 O O . ASN A 1 180 ? -4.031 13.737 3.280 1.00 76.69 180 ASN A O 1
ATOM 1427 N N . ASP A 1 181 ? -3.745 15.387 1.774 1.00 80.00 181 ASP A N 1
ATOM 1428 C CA . ASP A 1 181 ? -5.137 15.433 1.308 1.00 80.00 181 ASP A CA 1
ATOM 1429 C C . ASP A 1 181 ? -5.658 14.093 0.799 1.00 80.00 181 ASP A C 1
ATOM 1431 O O . ASP A 1 181 ? -6.807 13.734 1.054 1.00 80.00 181 ASP A O 1
ATOM 1435 N N . TYR A 1 182 ? -4.813 13.305 0.133 1.00 78.44 182 TYR A N 1
ATOM 1436 C CA . TYR A 1 182 ? -5.192 11.966 -0.313 1.00 78.44 182 TYR A CA 1
ATOM 1437 C C . TYR A 1 182 ? -5.548 11.061 0.874 1.00 78.44 182 TYR A C 1
ATOM 1439 O O . TYR A 1 182 ? -6.570 10.370 0.858 1.00 78.44 182 TYR A O 1
ATOM 1447 N N . THR A 1 183 ? -4.729 11.100 1.927 1.00 80.31 183 THR A N 1
ATOM 1448 C CA . THR A 1 183 ? -4.946 10.340 3.161 1.00 80.31 183 THR A CA 1
ATOM 1449 C C . THR A 1 183 ? -6.201 10.834 3.870 1.00 80.31 183 THR A C 1
ATOM 1451 O O . THR A 1 183 ? -7.030 10.013 4.250 1.00 80.31 183 THR A O 1
ATOM 1454 N N . ARG A 1 184 ? -6.416 12.154 3.945 1.00 86.75 184 ARG A N 1
ATOM 1455 C CA . ARG A 1 184 ? -7.646 12.751 4.495 1.00 86.75 184 ARG A CA 1
ATOM 1456 C C . ARG A 1 184 ? -8.892 12.263 3.746 1.00 86.75 184 ARG A C 1
ATOM 1458 O O . ARG A 1 184 ? -9.850 11.805 4.368 1.00 86.75 184 ARG A O 1
ATOM 1465 N N . SER A 1 185 ? -8.855 12.273 2.411 1.00 87.88 185 SER A N 1
ATOM 1466 C CA . SER A 1 185 ? -9.928 11.753 1.550 1.00 87.88 185 SER A CA 1
ATOM 1467 C C . SER A 1 185 ? -10.239 10.283 1.831 1.00 87.88 185 SER A C 1
ATOM 1469 O O . SER A 1 185 ? -11.398 9.888 1.995 1.00 87.88 185 SER A O 1
ATOM 1471 N N . ALA A 1 186 ? -9.188 9.461 1.898 1.00 86.81 186 ALA A N 1
ATOM 1472 C CA . ALA A 1 186 ? -9.301 8.034 2.147 1.00 86.81 186 ALA A CA 1
ATOM 1473 C C . ALA A 1 186 ? -9.883 7.760 3.539 1.00 86.81 186 ALA A C 1
ATOM 1475 O O . ALA A 1 186 ? -10.820 6.971 3.651 1.00 86.81 186 ALA A O 1
ATOM 1476 N N . THR A 1 187 ? -9.398 8.458 4.568 1.00 89.25 187 THR A N 1
ATOM 1477 C CA . THR A 1 187 ? -9.894 8.386 5.949 1.00 89.25 187 THR A CA 1
ATOM 1478 C C . THR A 1 187 ? -11.396 8.644 6.006 1.00 89.25 187 THR A C 1
ATOM 1480 O O . THR A 1 187 ? -12.155 7.789 6.457 1.00 89.25 187 THR A O 1
ATOM 1483 N N . VAL A 1 188 ? -11.858 9.762 5.447 1.00 92.88 188 VAL A N 1
ATOM 1484 C CA . VAL A 1 188 ? -13.285 10.124 5.398 1.00 92.88 188 VAL A CA 1
ATOM 1485 C C . VAL A 1 188 ? -14.119 9.094 4.628 1.00 92.88 188 VAL A C 1
ATOM 1487 O O . VAL A 1 188 ? -15.234 8.750 5.027 1.00 92.88 188 VAL A O 1
ATOM 1490 N N . SER A 1 189 ? -13.587 8.561 3.525 1.00 92.94 189 SER A N 1
ATOM 1491 C CA . SER A 1 189 ? -14.236 7.495 2.750 1.00 92.94 189 SER A CA 1
ATOM 1492 C C . SER A 1 189 ? -14.369 6.193 3.547 1.00 92.94 189 SER A C 1
ATOM 1494 O O . SER A 1 189 ? -15.397 5.514 3.463 1.00 92.94 189 SER A O 1
ATOM 1496 N N . HIS A 1 190 ? -13.354 5.847 4.342 1.00 93.31 190 HIS A N 1
A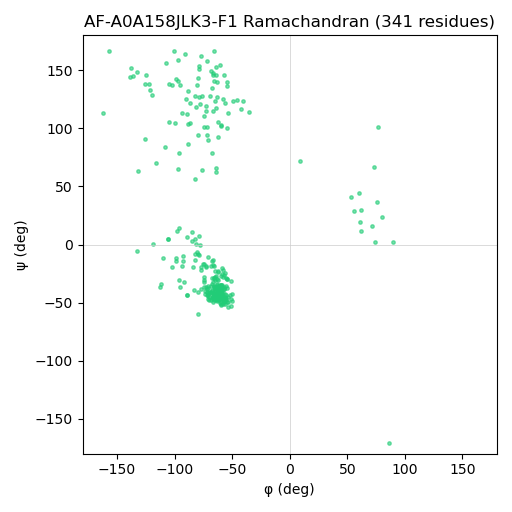TOM 1497 C CA . HIS A 1 190 ? -13.366 4.670 5.204 1.00 93.31 190 HIS A CA 1
ATOM 1498 C C . HIS A 1 190 ? -14.342 4.824 6.371 1.00 93.31 190 HIS A C 1
ATOM 1500 O O . HIS A 1 190 ? -15.147 3.917 6.577 1.00 93.31 190 HIS A O 1
ATOM 1506 N N . VAL A 1 191 ? -14.348 5.979 7.047 1.00 95.06 191 VAL A N 1
ATOM 1507 C CA . VAL A 1 191 ? -15.302 6.281 8.128 1.00 95.06 191 VAL A CA 1
ATOM 1508 C C . VAL A 1 19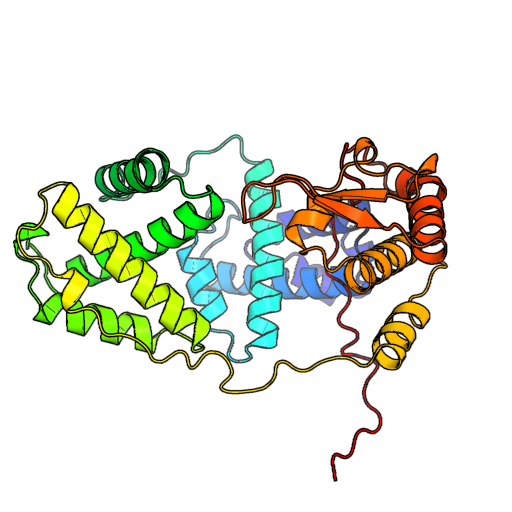1 ? -16.735 6.140 7.627 1.00 95.06 191 VAL A C 1
ATOM 1510 O O . VAL A 1 191 ? -17.523 5.374 8.179 1.00 95.06 191 VAL A O 1
ATOM 1513 N N . ARG A 1 192 ? -17.058 6.792 6.504 1.00 95.94 192 ARG A N 1
ATOM 1514 C CA . ARG A 1 192 ? -18.395 6.708 5.903 1.00 95.94 192 ARG A CA 1
ATOM 1515 C C . ARG A 1 192 ? -18.777 5.277 5.528 1.00 95.94 192 ARG A C 1
ATOM 1517 O O . ARG A 1 192 ? -19.937 4.900 5.645 1.00 95.94 192 ARG A O 1
ATOM 1524 N N . SER A 1 193 ? -17.819 4.487 5.048 1.00 96.38 193 SER A N 1
ATOM 1525 C CA . SER A 1 193 ? -18.052 3.080 4.721 1.00 96.38 193 SER A CA 1
ATOM 1526 C C . SER A 1 193 ? -18.412 2.253 5.944 1.00 96.38 193 SER A C 1
ATOM 1528 O O . SER A 1 193 ? -19.333 1.447 5.867 1.00 96.38 193 SER A O 1
ATOM 1530 N N . PHE A 1 194 ? -17.685 2.439 7.043 1.00 97.44 194 PHE A N 1
ATOM 1531 C CA . PHE A 1 194 ? -17.904 1.654 8.247 1.00 97.44 194 PHE A CA 1
ATOM 1532 C C . PHE A 1 194 ? -19.221 2.036 8.925 1.00 97.44 194 PHE A C 1
ATOM 1534 O O . PHE A 1 194 ? -20.015 1.152 9.208 1.00 97.44 194 PHE A O 1
ATOM 1541 N N . LEU A 1 195 ? -19.534 3.331 9.049 1.00 97.44 195 LEU A N 1
ATOM 1542 C CA . LEU A 1 195 ? -20.826 3.785 9.588 1.00 97.44 195 LEU A CA 1
ATOM 1543 C C . LEU A 1 195 ? -22.019 3.268 8.766 1.00 97.44 195 LEU A C 1
ATOM 1545 O O . LEU A 1 195 ? -23.028 2.849 9.323 1.00 97.44 195 LEU A O 1
ATOM 1549 N N . ARG A 1 196 ? -21.900 3.230 7.430 1.00 97.00 196 ARG A N 1
ATOM 1550 C CA . ARG A 1 196 ? -22.928 2.617 6.568 1.00 97.00 196 ARG A CA 1
ATOM 1551 C C . ARG A 1 196 ? -23.098 1.126 6.833 1.00 97.00 196 ARG A C 1
ATOM 1553 O O . ARG A 1 196 ? -24.222 0.642 6.783 1.00 97.00 196 ARG A O 1
ATOM 1560 N N . PHE A 1 197 ? -22.001 0.416 7.085 1.00 97.75 197 PHE A N 1
ATOM 1561 C CA . PHE A 1 197 ? -22.057 -0.988 7.466 1.00 97.75 197 PHE A CA 1
ATOM 1562 C C . PHE A 1 197 ? -22.700 -1.175 8.844 1.00 97.75 197 PHE A C 1
ATOM 1564 O O . PHE A 1 197 ? -23.583 -2.013 8.955 1.00 97.75 197 PHE A O 1
ATOM 1571 N N . LEU A 1 198 ? -22.328 -0.380 9.855 1.00 96.94 198 LEU A N 1
ATOM 1572 C CA . LEU A 1 198 ? -22.934 -0.463 11.190 1.00 96.94 198 LEU A CA 1
ATOM 1573 C C . LEU A 1 198 ? -24.453 -0.290 11.120 1.00 96.94 198 LEU A C 1
ATOM 1575 O O . LEU A 1 198 ? -25.184 -1.060 11.733 1.00 96.94 198 LEU A O 1
ATOM 1579 N N . ARG A 1 199 ? -24.926 0.660 10.305 1.00 96.50 199 ARG A N 1
ATOM 1580 C CA . ARG A 1 199 ? -26.360 0.845 10.064 1.00 96.50 199 ARG A CA 1
ATOM 1581 C C . ARG A 1 199 ? -26.983 -0.336 9.321 1.00 96.50 199 ARG A C 1
ATOM 1583 O O . ARG A 1 199 ? -28.047 -0.803 9.697 1.00 96.50 199 ARG A O 1
ATOM 1590 N N . TRP A 1 200 ? -26.326 -0.833 8.271 1.00 95.69 200 TRP A N 1
ATOM 1591 C CA . TRP A 1 200 ? -26.792 -2.008 7.522 1.00 95.69 200 TRP A CA 1
ATOM 1592 C C . TRP A 1 200 ? -26.894 -3.264 8.402 1.00 95.69 200 TRP A C 1
ATOM 1594 O O . TRP A 1 200 ? -27.809 -4.057 8.219 1.00 95.69 200 TRP A O 1
ATOM 1604 N N . ALA A 1 201 ? -25.988 -3.417 9.367 1.00 95.06 201 ALA A N 1
ATOM 1605 C CA . ALA A 1 201 ? -25.976 -4.507 10.337 1.00 95.06 201 ALA A CA 1
ATOM 1606 C C . ALA A 1 201 ? -26.933 -4.286 11.529 1.00 95.06 201 ALA A C 1
ATOM 1608 O O . ALA A 1 201 ? -26.963 -5.121 12.426 1.00 95.06 201 ALA A O 1
ATOM 1609 N N . GLY A 1 202 ? -27.677 -3.172 11.573 1.00 95.06 202 GLY A N 1
ATOM 1610 C CA . GLY A 1 202 ? -28.602 -2.849 12.667 1.00 95.06 202 GLY A CA 1
ATOM 1611 C C . GLY A 1 202 ? -27.927 -2.470 13.992 1.00 95.06 202 GLY A C 1
ATOM 1612 O O . GLY A 1 202 ? -28.575 -2.481 15.030 1.00 95.06 202 GLY A O 1
ATOM 1613 N N . LEU A 1 203 ? -26.630 -2.145 13.980 1.00 95.38 203 LEU A N 1
ATOM 1614 C CA . LEU A 1 203 ? -25.864 -1.785 15.184 1.00 95.38 203 LEU A CA 1
ATOM 1615 C C . LEU A 1 203 ? -26.003 -0.308 15.567 1.00 95.38 203 LEU A C 1
ATOM 1617 O O . LEU A 1 203 ? -25.698 0.060 16.698 1.00 95.38 203 LEU A O 1
ATOM 1621 N N . ILE A 1 204 ? -26.429 0.525 14.617 1.00 95.56 204 ILE A N 1
ATOM 1622 C CA . ILE A 1 204 ? -26.833 1.919 14.817 1.00 95.56 204 ILE A CA 1
ATOM 1623 C C . ILE A 1 204 ? -28.113 2.174 14.019 1.00 95.56 204 ILE A C 1
ATOM 1625 O O . ILE A 1 204 ? -28.265 1.649 12.913 1.00 95.56 204 ILE A O 1
ATOM 1629 N N . GLU A 1 205 ? -29.008 3.003 14.547 1.00 90.62 205 GLU A N 1
ATOM 1630 C CA . GLU A 1 205 ? -30.252 3.376 13.858 1.00 90.62 205 GLU A CA 1
ATOM 1631 C C . GLU A 1 205 ? -30.056 4.621 12.978 1.00 90.62 205 GLU A C 1
ATOM 1633 O O . GLU A 1 205 ? -30.461 4.662 11.806 1.00 90.62 205 GLU A O 1
ATOM 1638 N N . GLU A 1 206 ? -29.360 5.622 13.524 1.00 90.38 206 GLU A N 1
ATOM 1639 C CA . GLU A 1 206 ? -29.112 6.903 12.869 1.00 90.38 206 GLU A CA 1
ATOM 1640 C C . GLU A 1 206 ? -28.208 6.784 11.631 1.00 90.38 206 GLU A C 1
ATOM 1642 O O . GLU A 1 206 ? -27.244 6.014 11.570 1.00 90.38 206 GLU A O 1
ATOM 1647 N N . GLU A 1 207 ? -28.460 7.621 10.618 1.00 92.94 207 GLU A N 1
ATOM 1648 C CA . GLU A 1 207 ? -27.631 7.686 9.410 1.00 92.94 207 GLU A CA 1
ATOM 1649 C C . GLU A 1 207 ? -26.370 8.553 9.601 1.00 92.94 207 GLU A C 1
ATOM 1651 O O . GLU A 1 207 ? -26.088 9.477 8.831 1.00 92.94 207 GLU A O 1
ATOM 1656 N N . LEU A 1 208 ? -25.556 8.211 10.604 1.00 94.75 208 LEU A N 1
ATOM 1657 C CA . LEU A 1 208 ? -24.367 8.970 11.022 1.00 94.75 208 LEU A CA 1
ATOM 1658 C C . LEU A 1 208 ? -23.338 9.197 9.899 1.00 94.75 208 LEU A C 1
ATOM 1660 O O . LEU A 1 208 ? -22.587 10.172 9.898 1.00 94.75 208 LEU A O 1
ATOM 1664 N N . ALA A 1 209 ? -23.320 8.332 8.882 1.00 94.81 209 ALA A N 1
ATOM 1665 C CA . ALA A 1 209 ? -22.478 8.488 7.695 1.00 94.81 209 ALA A CA 1
ATOM 1666 C C . ALA A 1 209 ? -22.708 9.807 6.924 1.00 94.81 209 ALA A C 1
ATOM 1668 O O . ALA A 1 209 ? -21.819 10.215 6.165 1.00 94.81 209 ALA A O 1
ATOM 1669 N N . ARG A 1 210 ? -23.872 10.457 7.083 1.00 93.81 210 ARG A N 1
ATOM 1670 C CA . ARG A 1 210 ? -24.170 11.768 6.479 1.00 93.81 210 ARG A CA 1
ATOM 1671 C C . ARG A 1 210 ? -23.464 12.925 7.178 1.00 93.81 210 ARG A C 1
ATOM 1673 O O . ARG A 1 210 ? -23.145 13.904 6.513 1.00 93.81 210 ARG A O 1
ATOM 1680 N N . LEU A 1 211 ? -23.173 12.781 8.469 1.00 93.12 211 LEU A N 1
ATOM 1681 C CA . LEU A 1 211 ? -22.500 13.798 9.283 1.00 93.12 211 LEU A CA 1
ATOM 1682 C C . LEU A 1 211 ? -20.999 13.874 8.994 1.00 93.12 211 LEU A C 1
ATOM 1684 O O . LEU A 1 211 ? -20.338 14.855 9.315 1.00 93.12 211 LEU A O 1
ATOM 1688 N N . VAL A 1 212 ? -20.452 12.842 8.352 1.00 93.56 212 VAL A N 1
ATOM 1689 C CA . VAL A 1 212 ? -19.044 12.789 7.974 1.00 93.56 212 VAL A CA 1
ATOM 1690 C C . VAL A 1 212 ? -18.758 13.855 6.901 1.00 93.56 212 VAL A C 1
ATOM 1692 O O . VAL A 1 212 ? -19.232 13.695 5.761 1.00 93.56 212 VAL A O 1
ATOM 1695 N N . PRO A 1 213 ? -17.933 14.880 7.199 1.00 86.69 213 PRO A N 1
ATOM 1696 C CA . PRO A 1 213 ? -17.696 16.003 6.302 1.00 86.69 213 PRO A CA 1
ATOM 1697 C C . PRO A 1 213 ? -17.104 15.554 4.968 1.00 86.69 213 PRO A C 1
ATOM 1699 O O . PRO A 1 213 ? -16.441 14.516 4.842 1.00 86.69 213 PRO A O 1
ATOM 1702 N N . ARG A 1 214 ? -17.329 16.358 3.929 1.00 82.25 214 ARG A N 1
ATOM 1703 C CA . ARG A 1 214 ? -16.574 16.229 2.684 1.00 82.25 214 ARG A CA 1
ATOM 1704 C C . ARG A 1 214 ? -15.249 16.951 2.868 1.00 82.25 214 ARG A C 1
ATOM 1706 O O . ARG A 1 214 ? -15.236 18.156 3.075 1.00 82.25 214 ARG A O 1
ATOM 1713 N N . VAL A 1 215 ? -14.143 16.221 2.768 1.00 77.56 215 VAL A N 1
ATOM 1714 C CA . VAL A 1 215 ? -12.832 16.860 2.644 1.00 77.56 215 VAL A CA 1
ATOM 1715 C C . VAL A 1 215 ? -12.687 17.316 1.194 1.00 77.56 215 VAL A C 1
ATOM 1717 O O . VAL A 1 215 ? -12.789 16.466 0.299 1.00 77.56 215 VAL A O 1
ATOM 1720 N N . PRO A 1 216 ? -12.493 18.620 0.937 1.00 65.31 216 PRO A N 1
ATOM 1721 C CA . PRO A 1 216 ? -12.294 19.126 -0.407 1.00 65.31 216 PRO A CA 1
ATOM 1722 C C . PRO A 1 216 ? -10.913 18.690 -0.893 1.00 65.31 216 PRO A C 1
ATOM 1724 O O . PRO A 1 216 ? -9.905 19.353 -0.688 1.00 65.31 216 PRO A O 1
ATOM 1727 N N . CYS A 1 217 ? -10.859 17.529 -1.530 1.00 63.34 217 CYS A N 1
ATOM 1728 C CA . CYS A 1 217 ? -9.715 17.145 -2.339 1.00 63.34 217 CYS A CA 1
ATOM 1729 C C . CYS A 1 217 ? -9.990 17.681 -3.736 1.00 63.34 217 CYS A C 1
ATOM 1731 O O . CYS A 1 217 ? -10.609 16.992 -4.551 1.00 63.34 217 CYS A O 1
ATOM 1733 N N . TRP A 1 218 ? -9.614 18.937 -3.976 1.00 62.16 218 TRP A N 1
ATOM 1734 C CA . TRP A 1 218 ? -9.790 19.584 -5.270 1.00 62.16 218 TRP A CA 1
ATOM 1735 C C . TRP A 1 218 ? -9.019 18.793 -6.325 1.00 62.16 218 TRP A C 1
ATOM 1737 O O . TRP A 1 218 ? -7.790 18.819 -6.417 1.00 62.16 218 TRP A O 1
ATOM 1747 N N . ARG A 1 219 ? -9.761 18.001 -7.098 1.00 51.81 219 ARG A N 1
ATOM 1748 C CA . ARG A 1 219 ? -9.218 17.233 -8.211 1.00 51.81 219 ARG A CA 1
ATOM 1749 C C . ARG A 1 219 ? -8.706 18.267 -9.218 1.00 51.81 219 ARG A C 1
ATOM 1751 O O . ARG A 1 219 ? -9.521 19.026 -9.720 1.00 51.81 219 ARG A O 1
ATOM 1758 N N . MET A 1 220 ? -7.397 18.275 -9.489 1.00 55.28 220 MET A N 1
ATOM 1759 C CA . MET A 1 220 ? -6.688 19.292 -10.296 1.00 55.28 220 MET A CA 1
ATOM 1760 C C . MET A 1 220 ? -6.329 20.607 -9.576 1.00 55.28 220 MET A C 1
ATOM 1762 O O . MET A 1 220 ? -6.087 21.598 -10.252 1.00 55.28 220 MET A O 1
ATOM 1766 N N . ALA A 1 221 ? -6.213 20.629 -8.239 1.00 62.25 221 ALA A N 1
ATOM 1767 C CA . ALA A 1 221 ? -5.609 21.775 -7.530 1.00 62.25 221 ALA A CA 1
ATOM 1768 C C . ALA A 1 221 ? -4.238 22.170 -8.109 1.00 62.25 221 ALA A C 1
ATOM 1770 O O . ALA A 1 221 ? -3.867 23.339 -8.122 1.00 62.25 221 ALA A O 1
ATOM 1771 N N . HIS A 1 222 ? -3.514 21.172 -8.622 1.00 59.00 222 HIS A N 1
ATOM 1772 C CA . HIS A 1 222 ? -2.258 21.326 -9.334 1.00 59.00 222 HIS A CA 1
ATOM 1773 C C . HIS A 1 222 ? -2.248 20.374 -10.532 1.00 59.00 222 HIS A C 1
ATOM 1775 O O . HIS A 1 222 ? -2.773 19.254 -10.448 1.00 59.00 222 HIS A O 1
ATOM 1781 N N . LEU A 1 223 ? -1.645 20.805 -11.641 1.00 61.62 223 LEU A N 1
ATOM 1782 C CA . LEU A 1 223 ? -1.345 19.906 -12.748 1.00 61.62 223 LEU A CA 1
ATOM 1783 C C . LEU A 1 223 ? -0.344 18.859 -12.229 1.00 61.62 223 LEU A C 1
ATOM 1785 O O . LEU A 1 223 ? 0.673 19.251 -11.650 1.00 61.62 223 LEU A O 1
ATOM 1789 N N . PRO A 1 224 ? -0.602 17.545 -12.377 1.00 64.75 224 PRO A N 1
ATOM 1790 C CA . PRO A 1 224 ? 0.406 16.551 -12.050 1.00 64.75 224 PRO A CA 1
ATOM 1791 C C . PRO A 1 224 ? 1.685 16.877 -12.828 1.00 64.75 224 PRO A C 1
ATOM 1793 O O . PRO A 1 224 ? 1.580 17.198 -14.017 1.00 64.75 224 PRO A O 1
ATOM 1796 N N . PRO A 1 225 ? 2.871 16.809 -12.202 1.00 69.50 225 PRO A N 1
ATOM 1797 C CA . PRO A 1 225 ? 4.112 16.992 -12.934 1.00 69.50 225 PRO A CA 1
ATOM 1798 C C . PRO A 1 225 ? 4.146 15.969 -14.070 1.00 69.50 225 PRO A C 1
ATOM 1800 O O . PRO A 1 225 ? 4.011 14.764 -13.842 1.00 69.50 225 PRO A O 1
ATOM 1803 N N . ARG A 1 226 ? 4.256 16.468 -15.301 1.00 77.50 226 ARG A N 1
ATOM 1804 C CA . ARG A 1 226 ? 4.479 15.645 -16.487 1.00 77.50 226 ARG A CA 1
ATOM 1805 C C . ARG A 1 226 ? 5.973 15.622 -16.757 1.00 77.50 226 ARG A C 1
ATOM 1807 O O . ARG A 1 226 ? 6.611 16.666 -16.669 1.00 77.50 226 ARG A O 1
ATOM 1814 N N . LEU A 1 227 ? 6.496 14.452 -17.087 1.00 83.19 227 LEU A N 1
ATOM 1815 C CA . LEU A 1 227 ? 7.829 14.344 -17.662 1.00 83.19 227 LEU A CA 1
ATOM 1816 C C . LEU A 1 227 ? 7.692 14.484 -19.175 1.00 83.19 227 LEU A C 1
ATOM 1818 O O . LEU A 1 227 ? 6.819 13.843 -19.768 1.00 83.19 227 LEU A O 1
ATOM 1822 N N . ALA A 1 228 ? 8.519 15.329 -19.784 1.00 89.38 228 ALA A N 1
ATOM 1823 C CA . ALA A 1 228 ? 8.658 15.341 -21.235 1.00 89.38 228 ALA A CA 1
ATOM 1824 C C . ALA A 1 228 ? 9.247 13.997 -21.695 1.00 89.38 228 ALA A C 1
ATOM 1826 O O . ALA A 1 228 ? 9.957 13.328 -20.935 1.00 89.38 228 ALA A O 1
ATOM 1827 N N . TRP A 1 229 ? 8.959 13.580 -22.928 1.00 89.00 229 TRP A N 1
ATOM 1828 C CA . TRP A 1 229 ? 9.451 12.296 -23.434 1.00 89.00 229 TRP A CA 1
ATOM 1829 C C . TRP A 1 229 ? 10.984 12.236 -23.416 1.00 89.00 229 TRP A C 1
ATOM 1831 O O . TRP A 1 229 ? 11.569 11.218 -23.062 1.00 89.00 229 TRP A O 1
ATOM 1841 N N . GLU A 1 230 ? 11.636 13.363 -23.675 1.00 91.31 230 GLU A N 1
ATOM 1842 C CA . GLU A 1 230 ? 13.085 13.539 -23.627 1.00 91.31 230 GLU A CA 1
ATOM 1843 C C . GLU A 1 230 ? 13.641 13.312 -22.213 1.00 91.31 230 GLU A C 1
ATOM 1845 O O . GLU A 1 230 ? 14.735 12.780 -22.037 1.00 91.31 230 GLU A O 1
ATOM 1850 N N . GLU A 1 231 ? 12.893 13.689 -21.175 1.00 90.81 231 GLU A N 1
ATOM 1851 C CA . GLU A 1 231 ? 13.279 13.452 -19.782 1.00 90.81 231 GLU A CA 1
ATOM 1852 C C . GLU A 1 231 ? 13.129 11.981 -19.407 1.00 90.81 231 GLU A C 1
ATOM 1854 O O . GLU A 1 231 ? 14.002 11.429 -18.740 1.00 90.81 231 GLU A O 1
ATOM 1859 N N . VAL A 1 232 ? 12.057 11.335 -19.874 1.00 90.81 232 VAL A N 1
ATOM 1860 C CA . VAL A 1 232 ? 11.864 9.890 -19.708 1.00 90.81 232 VAL A CA 1
ATOM 1861 C C . VAL A 1 232 ? 12.995 9.127 -20.393 1.00 90.81 232 VAL A C 1
ATOM 1863 O O . VAL A 1 232 ? 13.601 8.267 -19.758 1.00 90.81 232 VAL A O 1
ATOM 1866 N N . ARG A 1 233 ? 13.339 9.486 -21.638 1.00 91.00 233 ARG A N 1
ATOM 1867 C CA . ARG A 1 233 ? 14.466 8.892 -22.370 1.00 91.00 233 ARG A CA 1
ATOM 1868 C C . ARG A 1 233 ? 15.775 9.043 -21.611 1.00 91.00 233 ARG A C 1
ATOM 1870 O O . ARG A 1 233 ? 16.434 8.045 -21.371 1.00 91.00 233 ARG A O 1
ATOM 1877 N N . ARG A 1 234 ? 16.100 10.245 -21.119 1.00 92.19 234 ARG A N 1
ATOM 1878 C CA . ARG A 1 234 ? 17.310 10.457 -20.300 1.00 92.19 234 ARG A CA 1
ATOM 1879 C C . ARG A 1 234 ? 17.384 9.528 -19.089 1.00 92.19 234 ARG A C 1
ATOM 1881 O O . ARG A 1 234 ? 18.473 9.098 -18.732 1.00 92.19 234 ARG A O 1
ATOM 1888 N N . VAL A 1 235 ? 16.254 9.236 -18.442 1.00 90.94 235 VAL A N 1
ATOM 1889 C CA . VAL A 1 235 ? 16.216 8.304 -17.304 1.00 90.94 235 VAL A CA 1
ATOM 1890 C C . VAL A 1 235 ? 16.418 6.861 -17.760 1.00 90.94 235 VAL A C 1
ATOM 1892 O O . VAL A 1 235 ? 17.168 6.136 -17.117 1.00 90.94 235 VAL A O 1
ATOM 1895 N N . VAL A 1 236 ? 15.768 6.449 -18.850 1.00 92.06 236 VAL A N 1
ATOM 1896 C CA . VAL A 1 236 ? 15.902 5.097 -19.414 1.00 92.06 236 VAL A CA 1
ATOM 1897 C C . VAL A 1 236 ? 17.332 4.842 -19.899 1.00 92.06 236 VAL A C 1
ATOM 1899 O O . VAL A 1 236 ? 17.908 3.810 -19.573 1.00 92.06 236 VAL A O 1
ATOM 1902 N N . ASP A 1 237 ? 17.919 5.801 -20.613 1.00 90.25 237 ASP A N 1
ATOM 1903 C CA . ASP A 1 237 ? 19.256 5.706 -21.212 1.00 90.25 237 ASP A CA 1
ATOM 1904 C C . ASP A 1 237 ? 20.379 5.779 -20.161 1.00 90.25 237 ASP A C 1
ATOM 1906 O O . ASP A 1 237 ? 21.501 5.350 -20.414 1.00 90.25 237 ASP A O 1
ATOM 1910 N N . ALA A 1 238 ? 20.093 6.300 -18.963 1.00 90.94 238 ALA A N 1
ATOM 1911 C CA . ALA A 1 238 ? 21.042 6.332 -17.850 1.00 90.94 238 ALA A CA 1
ATOM 1912 C C . ALA A 1 238 ? 21.147 4.997 -17.087 1.00 90.94 238 ALA A C 1
ATOM 1914 O O . ALA A 1 238 ? 21.966 4.889 -16.169 1.00 90.94 238 ALA A O 1
ATOM 1915 N N . ILE A 1 239 ? 20.309 4.006 -17.409 1.00 88.75 239 ILE A N 1
ATOM 1916 C CA . ILE A 1 239 ? 20.332 2.695 -16.755 1.00 88.75 239 ILE A CA 1
ATOM 1917 C C . ILE A 1 239 ? 21.512 1.877 -17.277 1.00 88.75 239 ILE A C 1
ATOM 1919 O O . ILE A 1 239 ? 21.668 1.668 -18.476 1.00 88.75 239 ILE A O 1
ATOM 1923 N N . ASP A 1 240 ? 22.318 1.370 -16.347 1.00 85.06 240 ASP A N 1
ATOM 1924 C CA . ASP A 1 240 ? 23.432 0.479 -16.648 1.00 85.06 240 ASP A CA 1
ATOM 1925 C C . ASP A 1 240 ? 22.925 -0.926 -17.001 1.00 85.06 240 ASP A C 1
ATOM 1927 O O . ASP A 1 240 ? 22.570 -1.710 -16.124 1.00 85.06 240 ASP A O 1
ATOM 1931 N N . VAL A 1 241 ? 22.891 -1.243 -18.295 1.00 85.69 241 VAL A N 1
ATOM 1932 C CA . VAL A 1 241 ? 22.451 -2.547 -18.819 1.00 85.69 241 VAL A CA 1
ATOM 1933 C C . VAL A 1 241 ? 23.538 -3.626 -18.776 1.00 85.69 241 VAL A C 1
ATOM 1935 O O . VAL A 1 241 ? 23.309 -4.736 -19.244 1.00 85.69 241 VAL A O 1
ATOM 1938 N N . THR A 1 242 ? 24.712 -3.347 -18.196 1.00 82.69 242 THR A N 1
ATOM 1939 C CA . THR A 1 242 ? 25.735 -4.387 -17.978 1.00 82.69 242 THR A CA 1
ATOM 1940 C C . THR A 1 242 ? 25.379 -5.334 -16.827 1.00 82.69 242 THR A C 1
ATOM 1942 O O . THR A 1 242 ? 25.919 -6.438 -16.747 1.00 82.69 242 THR A O 1
ATOM 1945 N N . ASP A 1 243 ? 24.440 -4.937 -15.961 1.00 77.50 243 ASP A N 1
ATOM 1946 C CA . ASP A 1 243 ? 23.912 -5.749 -14.867 1.00 77.50 243 ASP A CA 1
ATOM 1947 C C . ASP A 1 243 ? 22.501 -6.285 -15.195 1.00 77.50 243 ASP A C 1
ATOM 1949 O O . ASP A 1 243 ? 21.645 -5.522 -15.662 1.00 77.50 243 ASP A O 1
ATOM 1953 N N . PRO A 1 244 ? 22.184 -7.560 -14.887 1.00 75.38 244 PRO A N 1
ATOM 1954 C CA . PRO A 1 244 ? 20.855 -8.132 -15.120 1.00 75.38 244 PRO A CA 1
ATOM 1955 C C . PRO A 1 244 ? 19.697 -7.338 -14.493 1.00 75.38 244 PRO A C 1
ATOM 1957 O O . PRO A 1 244 ? 18.582 -7.351 -15.024 1.00 75.38 244 PRO A O 1
ATOM 1960 N N . SER A 1 245 ? 19.924 -6.637 -13.371 1.00 75.06 245 SER A N 1
ATOM 1961 C CA . SER A 1 245 ? 18.885 -5.795 -12.766 1.00 75.06 245 SER A CA 1
ATOM 1962 C C . SER A 1 245 ? 18.658 -4.501 -13.549 1.00 75.06 245 SER A C 1
ATOM 1964 O O . SER A 1 245 ? 17.519 -4.047 -13.638 1.00 75.06 245 SER A O 1
ATOM 1966 N N . GLY A 1 246 ? 19.691 -3.967 -14.200 1.00 82.31 246 GLY A N 1
ATOM 1967 C CA . GLY A 1 246 ? 19.572 -2.830 -15.106 1.00 82.31 246 GLY A CA 1
ATOM 1968 C C . GLY A 1 246 ? 18.841 -3.180 -16.400 1.00 82.31 246 GLY A C 1
ATOM 1969 O O . GLY A 1 246 ? 17.943 -2.444 -16.806 1.00 82.31 246 GLY A O 1
ATOM 1970 N N . VAL A 1 247 ? 19.110 -4.351 -16.989 1.00 86.06 247 VAL A N 1
ATOM 1971 C CA . VAL A 1 247 ? 18.341 -4.862 -18.146 1.00 86.06 247 VAL A CA 1
ATOM 1972 C C . VAL A 1 247 ? 16.846 -4.952 -17.803 1.00 86.06 247 VAL A C 1
ATOM 1974 O O . VAL A 1 247 ? 15.992 -4.468 -18.551 1.00 86.06 247 VAL A O 1
ATOM 1977 N N . ARG A 1 248 ? 16.514 -5.487 -16.617 1.00 85.62 248 ARG A N 1
ATOM 1978 C CA . ARG A 1 248 ? 15.134 -5.521 -16.102 1.00 85.62 248 ARG A CA 1
ATOM 1979 C C . ARG A 1 248 ? 14.543 -4.122 -15.964 1.00 85.62 248 ARG A C 1
ATOM 1981 O O . ARG A 1 248 ? 13.425 -3.877 -16.415 1.00 85.62 248 ARG A O 1
ATOM 1988 N N . ASP A 1 249 ? 15.250 -3.229 -15.281 1.00 87.25 249 ASP A N 1
ATOM 1989 C CA . ASP A 1 249 ? 14.741 -1.906 -14.933 1.00 87.25 249 ASP A CA 1
ATOM 1990 C C . ASP A 1 249 ? 14.510 -1.059 -16.197 1.00 87.25 249 ASP A C 1
ATOM 1992 O O . ASP A 1 249 ? 13.486 -0.375 -16.291 1.00 87.25 249 ASP A O 1
ATOM 1996 N N . ARG A 1 250 ? 15.375 -1.194 -17.214 1.00 91.19 250 ARG A N 1
ATOM 1997 C CA . ARG A 1 250 ? 15.186 -0.596 -18.543 1.00 91.19 250 ARG A CA 1
ATOM 1998 C C . ARG A 1 250 ? 13.895 -1.090 -19.199 1.00 91.19 250 ARG A C 1
ATOM 2000 O O . ARG A 1 250 ? 13.061 -0.270 -19.590 1.00 91.19 250 ARG A O 1
ATOM 2007 N N . ALA A 1 251 ? 13.685 -2.407 -19.255 1.00 91.00 251 ALA A N 1
ATOM 2008 C CA . ALA A 1 251 ? 12.473 -2.999 -19.823 1.00 91.00 251 ALA A CA 1
ATOM 2009 C C . ALA A 1 251 ? 11.202 -2.555 -19.074 1.00 91.00 251 ALA A C 1
ATOM 2011 O O . ALA A 1 251 ? 10.194 -2.201 -19.689 1.00 91.00 251 ALA A O 1
ATOM 2012 N N . VAL A 1 252 ? 11.255 -2.502 -17.738 1.00 90.88 252 VAL A N 1
ATOM 2013 C CA . VAL A 1 252 ? 10.157 -2.010 -16.893 1.00 90.88 252 VAL A CA 1
ATOM 2014 C C . VAL A 1 252 ? 9.807 -0.558 -17.212 1.00 90.88 252 VAL A C 1
ATOM 2016 O O . VAL A 1 252 ? 8.624 -0.240 -17.366 1.00 90.88 252 VAL A O 1
ATOM 2019 N N . LEU A 1 253 ? 10.800 0.335 -17.266 1.00 92.06 253 LEU A N 1
ATOM 2020 C CA . LEU A 1 253 ? 10.548 1.759 -17.486 1.00 92.06 253 LEU A CA 1
ATOM 2021 C C . LEU A 1 253 ? 9.995 2.025 -18.884 1.00 92.06 253 LEU A C 1
ATOM 2023 O O . LEU A 1 253 ? 9.006 2.750 -18.999 1.00 92.06 253 LEU A O 1
ATOM 2027 N N . LEU A 1 254 ? 10.566 1.397 -19.915 1.00 92.06 254 LEU A N 1
ATOM 2028 C CA . LEU A 1 254 ? 10.063 1.493 -21.285 1.00 92.06 254 LEU A CA 1
ATOM 2029 C C . LEU A 1 254 ? 8.615 1.012 -21.382 1.00 92.06 254 LEU A C 1
ATOM 2031 O O . LEU A 1 254 ? 7.763 1.707 -21.941 1.00 92.06 254 LEU A O 1
ATOM 2035 N N . LEU A 1 255 ? 8.300 -0.133 -20.774 1.00 92.25 255 LEU A N 1
ATOM 2036 C CA . LEU A 1 255 ? 6.953 -0.691 -20.797 1.00 92.25 255 LEU A CA 1
ATOM 2037 C C . LEU A 1 255 ? 5.945 0.213 -20.069 1.00 92.25 255 LEU A C 1
ATOM 2039 O O . LEU A 1 255 ? 4.849 0.454 -20.579 1.00 92.25 255 LEU A O 1
ATOM 2043 N N . LEU A 1 256 ? 6.302 0.761 -18.903 1.00 91.88 256 LEU A N 1
ATOM 2044 C CA . LEU A 1 256 ? 5.453 1.705 -18.168 1.00 91.88 256 LEU A CA 1
ATOM 2045 C C . LEU A 1 256 ? 5.224 3.007 -18.945 1.00 91.88 256 LEU A C 1
ATOM 2047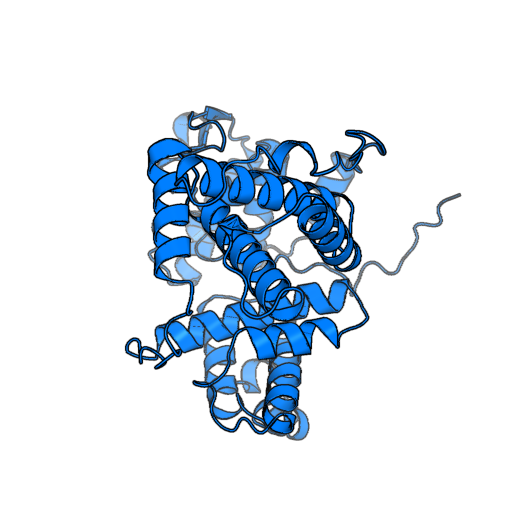 O O . LEU A 1 256 ? 4.095 3.503 -18.977 1.00 91.88 256 LEU A O 1
ATOM 2051 N N . ALA A 1 257 ? 6.278 3.549 -19.557 1.00 90.81 257 ALA A N 1
ATOM 2052 C CA . ALA A 1 257 ? 6.236 4.831 -20.247 1.00 90.81 257 ALA A CA 1
ATOM 2053 C C . ALA A 1 257 ? 5.434 4.781 -21.555 1.00 90.81 257 ALA A C 1
ATOM 2055 O O . ALA A 1 257 ? 4.735 5.739 -21.875 1.00 90.81 257 ALA A O 1
ATOM 2056 N N . THR A 1 258 ? 5.493 3.663 -22.281 1.00 90.75 258 THR A N 1
ATOM 2057 C CA . THR A 1 258 ? 4.877 3.527 -23.613 1.00 90.75 258 THR A CA 1
ATOM 2058 C C . THR A 1 258 ? 3.454 2.970 -23.569 1.00 90.75 258 THR A C 1
ATOM 2060 O O . THR A 1 258 ? 2.613 3.366 -24.371 1.00 90.75 258 THR A O 1
ATOM 2063 N N . THR A 1 259 ? 3.135 2.097 -22.606 1.00 89.81 259 THR A N 1
ATOM 2064 C CA . THR A 1 259 ? 1.806 1.452 -22.534 1.00 89.81 259 THR A CA 1
ATOM 2065 C C . THR A 1 259 ? 0.841 2.108 -21.548 1.00 89.81 259 THR A C 1
ATOM 2067 O O . THR A 1 259 ? -0.352 1.781 -21.519 1.00 89.81 259 THR A O 1
ATOM 2070 N N . GLY A 1 260 ? 1.347 2.974 -20.663 1.00 87.31 260 GLY A N 1
ATOM 2071 C CA . GLY A 1 260 ? 0.563 3.583 -19.587 1.00 87.31 260 GLY A CA 1
ATOM 2072 C C . GLY A 1 260 ? -0.018 2.571 -18.588 1.00 87.31 260 GLY A C 1
ATOM 2073 O O . GLY A 1 260 ? -0.991 2.874 -17.884 1.00 87.31 260 GLY A O 1
ATOM 2074 N N . MET A 1 261 ? 0.520 1.346 -18.529 1.00 89.19 261 MET A N 1
ATOM 2075 C CA . MET A 1 261 ? 0.060 0.343 -17.574 1.00 89.19 261 MET A CA 1
ATOM 2076 C C . MET A 1 261 ? 0.418 0.718 -16.135 1.00 89.19 261 MET A C 1
ATOM 2078 O O . MET A 1 261 ? 1.417 1.371 -15.845 1.00 89.19 261 MET A O 1
ATOM 2082 N N . ARG A 1 262 ? -0.419 0.306 -15.183 1.00 87.19 262 ARG A N 1
ATOM 2083 C CA . ARG A 1 262 ? -0.171 0.592 -13.763 1.00 87.19 262 ARG A CA 1
ATOM 2084 C C . ARG A 1 262 ? 0.871 -0.364 -13.199 1.00 87.19 262 ARG A C 1
ATOM 2086 O O . ARG A 1 262 ? 0.910 -1.529 -13.567 1.00 87.19 262 ARG A O 1
ATOM 2093 N N . SER A 1 263 ? 1.585 0.056 -12.155 1.00 84.38 263 SER A N 1
ATOM 2094 C CA . SER A 1 263 ? 2.572 -0.802 -11.474 1.00 84.38 263 SER A CA 1
ATOM 2095 C C . SER A 1 263 ? 2.019 -2.147 -10.975 1.00 84.38 263 SER A C 1
ATOM 2097 O O . SER A 1 263 ? 2.758 -3.118 -10.876 1.00 84.38 263 SER A O 1
ATOM 2099 N N . ARG A 1 264 ? 0.720 -2.241 -10.642 1.00 82.00 264 ARG A N 1
ATOM 2100 C CA . ARG A 1 264 ? 0.083 -3.531 -10.311 1.00 82.00 264 ARG A CA 1
ATOM 2101 C C . ARG A 1 264 ? -0.164 -4.397 -11.545 1.00 82.00 264 ARG A C 1
ATOM 2103 O O . ARG A 1 264 ? -0.083 -5.606 -11.415 1.00 82.00 264 ARG A O 1
ATOM 2110 N N . GLU A 1 265 ? -0.514 -3.784 -12.669 1.00 89.00 265 GLU A N 1
ATOM 2111 C CA . GLU A 1 265 ? -0.736 -4.480 -13.939 1.00 89.00 265 GLU A CA 1
ATOM 2112 C C . GLU A 1 265 ? 0.597 -5.066 -14.424 1.00 89.00 265 GLU A C 1
ATOM 2114 O O . GLU A 1 265 ? 0.676 -6.267 -14.632 1.00 89.00 265 GLU A O 1
ATOM 2119 N N . LEU A 1 266 ? 1.668 -4.264 -14.408 1.00 88.88 266 LEU A N 1
ATOM 2120 C CA . LEU A 1 266 ? 3.038 -4.703 -14.693 1.00 88.88 266 LEU A CA 1
ATOM 2121 C C . LEU A 1 266 ? 3.481 -5.898 -13.828 1.00 88.88 266 LEU A C 1
ATOM 2123 O O . LEU A 1 266 ? 3.980 -6.892 -14.337 1.00 88.88 266 LEU A O 1
ATOM 2127 N N . ARG A 1 267 ? 3.280 -5.823 -12.504 1.00 83.25 267 ARG A N 1
ATOM 2128 C CA . ARG A 1 267 ? 3.682 -6.895 -11.569 1.00 83.25 267 ARG A CA 1
ATOM 2129 C C . ARG A 1 267 ? 2.925 -8.213 -11.749 1.00 83.25 267 ARG A C 1
ATOM 2131 O O . ARG A 1 267 ? 3.338 -9.209 -11.170 1.00 83.25 267 ARG A O 1
ATOM 2138 N N . LEU A 1 268 ? 1.778 -8.189 -12.421 1.00 84.06 268 LEU A N 1
ATOM 2139 C CA . LEU A 1 268 ? 0.952 -9.370 -12.673 1.00 84.06 268 LEU A CA 1
ATOM 2140 C C . LEU A 1 268 ? 1.051 -9.835 -14.128 1.00 84.06 268 LEU A C 1
ATOM 2142 O O . LEU A 1 268 ? 0.302 -10.730 -14.500 1.00 84.06 268 LEU A O 1
ATOM 2146 N N . LEU A 1 269 ? 1.907 -9.205 -14.935 1.00 87.75 269 LEU A N 1
ATOM 2147 C CA . LEU A 1 269 ? 2.100 -9.569 -16.327 1.00 87.75 269 LEU A CA 1
ATOM 2148 C C . LEU A 1 269 ? 2.795 -10.930 -16.405 1.00 87.75 269 LEU A C 1
ATOM 2150 O O . LEU A 1 269 ? 3.838 -11.127 -15.776 1.00 87.75 269 LEU A O 1
ATOM 2154 N N . GLU A 1 270 ? 2.221 -11.848 -17.172 1.00 87.06 270 GLU A N 1
ATOM 2155 C CA . GLU A 1 270 ? 2.765 -13.186 -17.420 1.00 87.06 270 GLU A CA 1
ATOM 2156 C C . GLU A 1 270 ? 3.304 -13.274 -18.856 1.00 87.06 270 GLU A C 1
ATOM 2158 O O . GLU A 1 270 ? 2.896 -12.509 -19.729 1.00 87.06 270 GLU A O 1
ATOM 2163 N N . LEU A 1 271 ? 4.236 -14.194 -19.130 1.00 85.25 271 LEU A N 1
ATOM 2164 C CA . LEU A 1 271 ? 4.842 -14.309 -20.469 1.00 85.25 271 LEU A CA 1
ATOM 2165 C C . LEU A 1 271 ? 3.795 -14.576 -21.562 1.00 85.25 271 LEU A C 1
ATOM 2167 O O . LEU A 1 271 ? 3.902 -14.043 -22.664 1.00 85.25 271 LEU A O 1
ATOM 2171 N N . GLN A 1 272 ? 2.741 -15.333 -21.240 1.00 86.75 272 GLN A N 1
ATOM 2172 C CA . GLN A 1 272 ? 1.619 -15.603 -22.148 1.00 86.75 272 GLN A CA 1
ATOM 2173 C C . GLN A 1 272 ? 0.765 -14.371 -22.490 1.00 86.75 272 GLN A C 1
ATOM 2175 O O . GLN A 1 272 ? -0.062 -14.425 -23.402 1.00 86.75 272 GLN A O 1
ATOM 2180 N N . ASP A 1 273 ? 0.923 -13.273 -21.750 1.00 90.31 273 ASP A N 1
ATOM 2181 C CA . ASP A 1 273 ? 0.233 -12.019 -22.033 1.00 90.31 273 ASP A CA 1
ATOM 2182 C C . ASP A 1 273 ? 0.946 -11.212 -23.124 1.00 90.31 273 ASP A C 1
ATOM 2184 O O . ASP A 1 273 ? 0.357 -10.276 -23.667 1.00 90.31 273 ASP A O 1
ATOM 2188 N N . ILE A 1 274 ? 2.184 -11.576 -23.477 1.00 90.88 274 ILE A N 1
ATOM 2189 C CA . ILE A 1 274 ? 2.961 -10.930 -24.533 1.00 90.88 274 ILE A CA 1
ATOM 2190 C C . ILE A 1 274 ? 2.754 -11.691 -25.844 1.00 90.88 274 ILE A C 1
ATOM 2192 O O . ILE A 1 274 ? 3.190 -12.830 -26.021 1.00 90.88 274 ILE A O 1
ATOM 2196 N N . ARG A 1 275 ? 2.099 -11.042 -26.804 1.00 91.81 275 ARG A N 1
ATOM 2197 C CA . ARG A 1 275 ? 1.879 -11.568 -28.152 1.00 91.81 275 ARG A CA 1
ATOM 2198 C C . ARG A 1 275 ? 2.949 -11.018 -29.084 1.00 91.81 275 ARG A C 1
ATOM 2200 O O . ARG A 1 275 ? 2.698 -10.102 -29.862 1.00 91.81 275 ARG A O 1
ATOM 2207 N N . TRP A 1 276 ? 4.134 -11.615 -29.019 1.00 89.75 276 TRP A N 1
ATOM 2208 C CA . TRP A 1 276 ? 5.324 -11.186 -29.765 1.00 89.75 276 TRP A CA 1
ATOM 2209 C C . TRP A 1 276 ? 5.071 -10.984 -31.263 1.00 89.75 276 TRP A C 1
ATOM 2211 O O . TRP A 1 276 ? 5.369 -9.925 -31.797 1.00 89.75 276 TRP A O 1
ATOM 2221 N N . ARG A 1 277 ? 4.434 -11.958 -31.929 1.00 88.94 277 ARG A N 1
ATOM 2222 C CA . ARG A 1 277 ? 4.144 -11.887 -33.376 1.00 88.94 277 ARG A CA 1
ATOM 2223 C C . ARG A 1 277 ? 3.167 -10.776 -33.758 1.00 88.94 277 ARG A C 1
ATOM 2225 O O . ARG A 1 277 ? 3.201 -10.316 -34.890 1.00 88.94 277 ARG A O 1
ATOM 2232 N N . ALA A 1 278 ? 2.276 -10.403 -32.844 1.00 90.69 278 ALA A N 1
ATOM 2233 C CA . ALA A 1 278 ? 1.283 -9.361 -33.080 1.00 90.69 278 ALA A CA 1
ATOM 2234 C C . ALA A 1 278 ? 1.771 -7.977 -32.627 1.00 90.69 278 ALA A C 1
ATOM 2236 O O . ALA A 1 278 ? 1.096 -6.993 -32.902 1.00 90.69 278 ALA A O 1
ATOM 2237 N N . GLY A 1 279 ? 2.902 -7.890 -31.915 1.00 91.75 279 GLY A N 1
ATOM 2238 C CA . GLY A 1 279 ? 3.336 -6.645 -31.285 1.00 91.75 279 GLY A CA 1
ATOM 2239 C C . GLY A 1 279 ? 2.313 -6.138 -30.266 1.00 91.75 279 GLY A C 1
ATOM 2240 O O . GLY A 1 279 ? 1.978 -4.958 -30.255 1.00 91.75 279 GLY A O 1
ATOM 2241 N N . GLU A 1 280 ? 1.777 -7.020 -29.418 1.00 94.50 280 GLU A N 1
ATOM 2242 C CA . GLU A 1 280 ? 0.716 -6.680 -28.460 1.00 94.50 280 GLU A CA 1
ATOM 2243 C C . GLU A 1 280 ? 1.008 -7.198 -27.047 1.00 94.50 280 GLU A C 1
ATOM 2245 O O . GLU A 1 280 ? 1.563 -8.283 -26.863 1.00 94.50 280 GLU A O 1
ATOM 2250 N N . VAL A 1 281 ? 0.533 -6.468 -26.034 1.00 94.06 281 VAL A N 1
ATOM 2251 C CA . VAL A 1 281 ? 0.482 -6.926 -24.639 1.00 94.06 281 VAL A CA 1
ATOM 2252 C C . VAL A 1 281 ? -0.962 -6.945 -24.143 1.00 94.06 281 VAL A C 1
ATOM 2254 O O . VAL A 1 281 ? -1.686 -5.949 -24.220 1.00 94.06 281 VAL A O 1
ATOM 2257 N N . VAL A 1 282 ? -1.387 -8.076 -23.585 1.00 93.62 282 VAL A N 1
ATOM 2258 C CA . VAL A 1 282 ? -2.710 -8.256 -22.982 1.00 93.62 282 VAL A CA 1
ATOM 2259 C C . VAL A 1 282 ? -2.658 -7.858 -21.508 1.00 93.62 282 VAL A C 1
ATOM 2261 O O . VAL A 1 282 ? -2.192 -8.596 -20.649 1.00 93.62 282 VAL A O 1
ATOM 2264 N N . VAL A 1 283 ? -3.189 -6.686 -21.174 1.00 91.19 283 VAL A N 1
ATOM 2265 C CA . VAL A 1 283 ? -3.250 -6.208 -19.791 1.00 91.19 283 VAL A CA 1
ATOM 2266 C C . VAL A 1 283 ? -4.514 -6.726 -19.112 1.00 91.19 283 VAL A C 1
ATOM 2268 O O . VAL A 1 283 ? -5.619 -6.215 -19.331 1.00 91.19 283 VAL A O 1
ATOM 2271 N N . ARG A 1 284 ? -4.341 -7.721 -18.241 1.00 86.25 284 ARG A N 1
ATOM 2272 C CA . ARG A 1 284 ? -5.447 -8.391 -17.548 1.00 86.25 284 ARG A CA 1
ATOM 2273 C C . ARG A 1 284 ? -5.817 -7.764 -16.212 1.00 86.25 284 ARG A C 1
ATOM 2275 O O . ARG A 1 284 ? -5.039 -7.039 -15.588 1.00 86.25 284 ARG A O 1
ATOM 2282 N N . ARG A 1 285 ? -7.010 -8.117 -15.715 1.00 77.62 285 ARG A N 1
ATOM 2283 C CA . ARG A 1 285 ? -7.442 -7.882 -14.315 1.00 77.62 285 ARG A CA 1
ATOM 2284 C C . ARG A 1 285 ? -7.290 -6.416 -13.887 1.00 77.62 285 ARG A C 1
ATOM 2286 O O . ARG A 1 285 ? -6.872 -6.107 -12.761 1.00 77.62 285 ARG A O 1
ATOM 2293 N N . THR A 1 286 ? -7.633 -5.506 -14.796 1.00 78.38 286 THR A N 1
ATOM 2294 C CA . THR A 1 286 ? -7.518 -4.065 -14.566 1.00 78.38 286 THR A CA 1
ATOM 2295 C C . THR A 1 286 ? -8.479 -3.603 -13.469 1.00 78.38 286 THR A C 1
ATOM 2297 O O . THR A 1 286 ? -9.423 -4.299 -13.083 1.00 78.38 286 THR A O 1
ATOM 2300 N N . LYS A 1 287 ? -8.283 -2.377 -12.965 1.00 76.38 287 LYS A N 1
ATOM 2301 C CA . LYS A 1 287 ? -9.173 -1.772 -11.955 1.00 76.38 287 LYS A CA 1
ATOM 2302 C C . LYS A 1 287 ? -10.649 -1.757 -12.391 1.00 76.38 287 LYS A C 1
ATOM 2304 O O . LYS A 1 287 ? -11.523 -1.832 -11.533 1.00 76.38 287 LYS A O 1
ATOM 2309 N N . ALA A 1 288 ? -10.909 -1.678 -13.697 1.00 73.19 288 ALA A N 1
ATOM 2310 C CA . ALA A 1 288 ? -12.249 -1.678 -14.279 1.00 73.19 288 ALA A CA 1
ATOM 2311 C C . ALA A 1 288 ? -12.821 -3.090 -14.512 1.00 73.19 288 ALA A C 1
ATOM 2313 O O . ALA A 1 288 ? -13.913 -3.208 -15.056 1.00 73.19 288 ALA A O 1
ATOM 2314 N N . ARG A 1 289 ? -12.101 -4.150 -14.110 1.00 73.38 289 ARG A N 1
ATOM 2315 C CA . ARG A 1 289 ? -12.455 -5.559 -14.360 1.00 73.38 289 ARG A CA 1
ATOM 2316 C C . ARG A 1 289 ? -12.652 -5.883 -15.847 1.00 73.38 289 ARG A C 1
ATOM 2318 O O . ARG A 1 289 ? -13.427 -6.766 -16.189 1.00 73.38 289 ARG A O 1
ATOM 2325 N N . ARG A 1 290 ? -11.959 -5.151 -16.717 1.00 82.31 290 ARG A N 1
ATOM 2326 C CA . ARG A 1 290 ? -11.913 -5.395 -18.160 1.00 82.31 290 ARG A CA 1
ATOM 2327 C C . ARG A 1 290 ? -10.471 -5.600 -18.577 1.00 82.31 290 ARG A C 1
ATOM 2329 O O . ARG A 1 290 ? -9.601 -4.867 -18.101 1.00 82.31 290 ARG A O 1
ATOM 2336 N N . ASP A 1 291 ? -10.236 -6.563 -19.444 1.00 89.69 291 ASP A N 1
ATOM 2337 C CA . ASP A 1 291 ? -8.933 -6.727 -20.072 1.00 89.69 291 ASP A CA 1
ATOM 2338 C C . ASP A 1 291 ? -8.800 -5.700 -21.205 1.00 89.69 291 ASP A C 1
ATOM 2340 O O . ASP A 1 291 ? -9.800 -5.242 -21.765 1.00 89.69 291 ASP A O 1
ATOM 2344 N N . ARG A 1 292 ? -7.570 -5.281 -21.501 1.00 91.88 292 ARG A N 1
ATOM 2345 C CA . ARG A 1 292 ? -7.276 -4.416 -22.649 1.00 91.88 292 ARG A CA 1
ATOM 2346 C C . ARG A 1 292 ? -6.013 -4.885 -23.345 1.00 91.88 292 ARG A C 1
ATOM 2348 O O . ARG A 1 292 ? -5.125 -5.421 -22.690 1.00 91.88 292 ARG A O 1
ATOM 2355 N N . VAL A 1 293 ? -5.926 -4.630 -24.639 1.00 92.94 293 VAL A N 1
ATOM 2356 C CA . VAL A 1 293 ? -4.712 -4.857 -25.422 1.00 92.94 293 VAL A CA 1
ATOM 2357 C C . VAL A 1 293 ? -4.025 -3.513 -25.634 1.00 92.94 293 VAL A C 1
ATOM 2359 O O . VAL A 1 293 ? -4.698 -2.505 -25.854 1.00 92.94 293 VAL A O 1
ATOM 2362 N N . VAL A 1 294 ? -2.705 -3.487 -25.492 1.00 93.56 294 VAL A N 1
ATOM 2363 C CA . VAL A 1 294 ? -1.867 -2.314 -25.766 1.00 93.56 294 VAL A CA 1
ATOM 2364 C C . VAL A 1 294 ? -0.782 -2.693 -26.775 1.00 93.56 294 VAL A C 1
ATOM 2366 O O . VAL A 1 294 ? -0.321 -3.837 -26.737 1.00 93.56 294 VAL A O 1
ATOM 2369 N N . PRO A 1 295 ? -0.375 -1.776 -27.669 1.00 93.38 295 PRO A N 1
ATOM 2370 C CA . PRO A 1 295 ? 0.707 -2.047 -28.605 1.00 93.38 295 PRO A CA 1
ATOM 2371 C C . PRO A 1 295 ? 2.030 -2.235 -27.854 1.00 93.38 295 PRO A C 1
ATOM 2373 O O . PRO A 1 295 ? 2.317 -1.531 -26.882 1.00 93.38 295 PRO A O 1
ATOM 2376 N N . LEU A 1 296 ? 2.828 -3.186 -28.324 1.00 92.88 296 LEU A N 1
ATOM 2377 C CA . LEU A 1 296 ? 4.212 -3.397 -27.938 1.00 92.88 296 LEU A CA 1
ATOM 2378 C C . LEU A 1 296 ? 5.092 -2.782 -29.024 1.00 92.88 296 LEU A C 1
ATOM 2380 O O . LEU A 1 296 ? 5.211 -3.333 -30.114 1.00 92.88 296 LEU A O 1
ATOM 2384 N N . LEU A 1 297 ? 5.676 -1.623 -28.729 1.00 91.94 297 LEU A N 1
ATOM 2385 C CA . LEU A 1 297 ? 6.631 -0.990 -29.638 1.00 91.94 297 LEU A CA 1
ATOM 2386 C C . LEU A 1 297 ? 7.894 -1.849 -29.745 1.00 91.94 297 LEU A C 1
ATOM 2388 O O . LEU A 1 297 ? 8.289 -2.467 -28.758 1.00 91.94 297 LEU A O 1
ATOM 2392 N N . GLU A 1 298 ? 8.534 -1.837 -30.913 1.00 89.69 298 GLU A N 1
ATOM 2393 C CA . GLU A 1 298 ? 9.728 -2.638 -31.223 1.00 89.69 298 GLU A CA 1
ATOM 2394 C C . GLU A 1 298 ? 10.822 -2.483 -30.158 1.00 89.69 298 GLU A C 1
ATOM 2396 O O . GLU A 1 298 ? 11.175 -3.459 -29.509 1.00 89.69 298 GLU A O 1
ATOM 2401 N N . GLU A 1 299 ? 11.215 -1.244 -29.836 1.00 90.25 299 GLU A N 1
ATOM 2402 C CA . GLU A 1 299 ? 12.217 -0.947 -28.797 1.00 90.25 299 GLU A CA 1
ATOM 2403 C C . GLU A 1 299 ? 11.869 -1.551 -27.419 1.00 90.25 299 GLU A C 1
ATOM 2405 O O . GLU A 1 299 ? 12.746 -1.973 -26.662 1.00 90.25 299 GLU A O 1
ATOM 2410 N N . VAL A 1 300 ? 10.578 -1.594 -27.071 1.00 91.25 300 VAL A N 1
ATOM 2411 C CA . VAL A 1 300 ? 10.105 -2.169 -25.801 1.00 91.25 300 VAL A CA 1
ATOM 2412 C C . VAL A 1 300 ? 10.113 -3.695 -25.882 1.00 91.25 300 VAL A C 1
ATOM 2414 O O . VAL A 1 300 ? 10.443 -4.357 -24.899 1.00 91.25 300 VAL A O 1
ATOM 2417 N N . GLY A 1 301 ? 9.751 -4.248 -27.042 1.00 90.00 301 GLY A N 1
ATOM 2418 C CA . GLY A 1 301 ? 9.837 -5.672 -27.340 1.00 90.00 301 GLY A CA 1
ATOM 2419 C C . GLY A 1 301 ? 11.268 -6.183 -27.228 1.00 90.00 301 GLY A C 1
ATOM 2420 O O . GLY A 1 301 ? 11.491 -7.160 -26.520 1.00 90.00 301 GLY A O 1
ATOM 2421 N N . ASP A 1 302 ? 12.231 -5.477 -27.814 1.00 90.38 302 ASP A N 1
ATOM 2422 C CA . ASP A 1 302 ? 13.652 -5.830 -27.757 1.00 90.38 302 ASP A CA 1
ATOM 2423 C C . ASP A 1 302 ? 14.177 -5.806 -26.321 1.00 90.38 302 ASP A C 1
ATOM 2425 O O . ASP A 1 302 ? 14.773 -6.778 -25.861 1.00 90.38 302 ASP A O 1
ATOM 2429 N N . ALA A 1 303 ? 13.873 -4.744 -25.566 1.00 90.25 303 ALA A N 1
ATOM 2430 C CA . ALA A 1 303 ? 14.261 -4.642 -24.158 1.00 90.25 303 ALA A CA 1
ATOM 2431 C C . ALA A 1 303 ? 13.654 -5.768 -23.299 1.00 90.25 303 ALA A C 1
ATOM 2433 O O . ALA A 1 303 ? 14.301 -6.302 -22.396 1.00 90.25 303 ALA A O 1
ATOM 2434 N N . LEU A 1 304 ? 12.397 -6.141 -23.566 1.00 88.94 304 LEU A N 1
ATOM 2435 C CA . LEU A 1 304 ? 11.745 -7.263 -22.892 1.00 88.94 304 LEU A CA 1
ATOM 2436 C C . LEU A 1 304 ? 12.354 -8.605 -23.297 1.00 88.94 304 LEU A C 1
ATOM 2438 O O . LEU A 1 304 ? 12.533 -9.458 -22.431 1.00 88.94 304 LEU A O 1
ATOM 2442 N N . ALA A 1 305 ? 12.662 -8.806 -24.577 1.00 87.25 305 ALA A N 1
ATOM 2443 C CA . ALA A 1 305 ? 13.288 -10.025 -25.070 1.00 87.25 305 ALA A CA 1
ATOM 2444 C C . ALA A 1 305 ? 14.683 -10.203 -24.459 1.00 87.25 305 ALA A C 1
ATOM 2446 O O . ALA A 1 305 ? 14.988 -11.281 -23.953 1.00 87.25 305 ALA A O 1
ATOM 2447 N N . GLU A 1 306 ? 15.481 -9.135 -24.409 1.00 86.62 306 GLU A N 1
ATOM 2448 C CA . GLU A 1 306 ? 16.794 -9.113 -23.762 1.00 86.62 306 GLU A CA 1
ATOM 2449 C C . GLU A 1 306 ? 16.693 -9.529 -22.286 1.00 86.62 306 GLU A C 1
ATOM 2451 O O . GLU A 1 306 ? 17.407 -10.425 -21.824 1.00 86.62 306 GLU A O 1
ATOM 2456 N N . TYR A 1 307 ? 15.733 -8.956 -21.556 1.00 85.38 307 TYR A N 1
ATOM 2457 C CA . TYR A 1 307 ? 15.484 -9.315 -20.163 1.00 85.38 307 TYR A CA 1
ATOM 2458 C C . TYR A 1 307 ? 15.047 -10.782 -19.996 1.00 85.38 307 TYR A C 1
ATOM 2460 O O . TYR A 1 307 ? 15.596 -11.502 -19.158 1.00 85.38 307 TYR A O 1
ATOM 2468 N N . VAL A 1 308 ? 14.074 -11.242 -20.786 1.00 82.06 308 VAL A N 1
ATOM 2469 C CA . VAL A 1 308 ? 13.508 -12.596 -20.670 1.00 82.06 308 VAL A CA 1
ATOM 2470 C C . VAL A 1 308 ? 14.522 -13.673 -21.065 1.00 82.06 308 VAL A C 1
ATOM 2472 O O . VAL A 1 308 ? 14.577 -14.715 -20.416 1.00 82.06 308 VAL A O 1
ATOM 2475 N N . LEU A 1 309 ? 15.335 -13.440 -22.096 1.00 79.25 309 LEU A N 1
ATOM 2476 C CA . LEU A 1 309 ? 16.272 -14.438 -22.618 1.00 79.25 309 LEU A CA 1
ATOM 2477 C C . LEU A 1 309 ? 17.589 -14.490 -21.835 1.00 79.25 309 LEU A C 1
ATOM 2479 O O . LEU A 1 309 ? 18.118 -15.579 -21.608 1.00 79.25 309 LEU A O 1
ATOM 2483 N N . HIS A 1 310 ? 18.119 -13.340 -21.410 1.00 71.75 310 HIS A N 1
ATOM 2484 C CA . HIS A 1 310 ? 19.485 -13.264 -20.883 1.00 71.75 310 HIS A CA 1
ATOM 2485 C C . HIS A 1 310 ? 19.557 -12.964 -19.387 1.00 71.75 310 HIS A C 1
ATOM 2487 O O . HIS A 1 310 ? 20.443 -13.476 -18.707 1.00 71.75 310 HIS A O 1
ATOM 2493 N N . ALA A 1 311 ? 18.627 -12.174 -18.850 1.00 62.88 311 ALA A N 1
ATOM 2494 C CA . ALA A 1 311 ? 18.667 -11.776 -17.446 1.00 62.88 311 ALA A CA 1
ATOM 2495 C C . ALA A 1 311 ? 17.805 -12.682 -16.552 1.00 62.88 311 ALA A C 1
ATOM 2497 O O . ALA A 1 311 ? 18.213 -13.001 -15.438 1.00 62.88 311 ALA A O 1
ATOM 2498 N N . MET A 1 312 ? 16.642 -13.149 -17.023 1.00 64.31 312 MET A N 1
ATOM 2499 C CA . MET A 1 312 ? 15.732 -13.988 -16.228 1.00 64.31 312 MET A CA 1
ATOM 2500 C C . MET A 1 312 ? 16.368 -15.321 -15.798 1.00 64.31 312 MET A C 1
ATOM 2502 O O . MET A 1 312 ? 16.174 -15.747 -14.659 1.00 64.31 312 MET A O 1
ATOM 2506 N N . SER A 1 313 ? 17.166 -15.949 -16.667 1.00 58.81 313 SER A N 1
ATOM 2507 C CA . SER A 1 313 ? 17.873 -17.206 -16.373 1.00 58.81 313 SER A CA 1
ATOM 2508 C C . SER A 1 313 ? 18.886 -17.066 -15.229 1.00 58.81 313 SER A C 1
ATOM 2510 O O . SER A 1 313 ? 19.072 -18.003 -14.453 1.00 58.81 313 SER A O 1
ATOM 2512 N N . LEU A 1 314 ? 19.474 -15.878 -15.061 1.00 54.38 314 LEU A N 1
ATOM 2513 C CA . LEU A 1 314 ? 20.445 -15.572 -14.007 1.00 54.38 314 LEU A CA 1
ATOM 2514 C C . LEU A 1 314 ? 19.795 -15.348 -12.635 1.00 54.38 314 LEU A C 1
ATOM 2516 O O . LEU A 1 314 ? 20.457 -15.521 -11.614 1.00 54.38 314 LEU A O 1
ATOM 2520 N N . PHE A 1 315 ? 18.502 -15.009 -12.585 1.00 52.28 315 PHE A N 1
ATOM 2521 C CA . PHE A 1 315 ? 17.780 -14.820 -11.323 1.00 52.28 315 PHE A CA 1
ATOM 2522 C C . PHE A 1 315 ? 17.288 -16.134 -10.695 1.00 52.28 315 PHE A C 1
ATOM 2524 O O . PHE A 1 315 ? 16.808 -16.115 -9.567 1.00 52.28 315 PHE A O 1
ATOM 2531 N N . GLY A 1 316 ? 17.395 -17.281 -11.381 1.00 44.25 316 GLY A N 1
ATOM 2532 C CA . GLY A 1 316 ? 17.072 -18.601 -10.815 1.00 44.25 316 GLY A CA 1
ATOM 2533 C C . GLY A 1 316 ? 15.609 -18.794 -10.379 1.00 44.25 316 GLY A C 1
ATOM 2534 O O . GLY A 1 316 ? 15.295 -19.772 -9.700 1.00 44.25 316 GLY A O 1
ATOM 2535 N N . VAL A 1 317 ? 14.698 -17.882 -10.744 1.00 45.38 317 VAL A N 1
ATOM 2536 C CA . VAL A 1 317 ? 13.286 -17.934 -10.348 1.00 45.38 317 VAL A CA 1
ATOM 2537 C C . VAL A 1 317 ? 12.420 -18.386 -11.523 1.00 45.38 317 VAL A C 1
ATOM 2539 O O . VAL A 1 317 ? 12.094 -17.603 -12.409 1.00 45.38 317 VAL A O 1
ATOM 2542 N N . MET A 1 318 ? 11.959 -19.636 -11.474 1.00 40.72 318 MET A N 1
ATOM 2543 C CA . MET A 1 318 ? 10.867 -20.152 -12.310 1.00 40.72 318 MET A CA 1
ATOM 2544 C C . MET A 1 318 ? 9.510 -19.645 -11.788 1.00 40.72 318 MET A C 1
ATOM 2546 O O . MET A 1 318 ? 8.693 -20.417 -11.290 1.00 40.72 318 MET A O 1
ATOM 2550 N N . ALA A 1 319 ? 9.275 -18.332 -11.820 1.00 47.03 319 ALA A N 1
ATOM 2551 C CA . ALA A 1 319 ? 7.953 -17.766 -11.551 1.00 47.03 319 ALA A CA 1
ATOM 2552 C C . ALA A 1 319 ? 7.246 -17.456 -12.882 1.00 47.03 319 ALA A C 1
ATOM 2554 O O . ALA A 1 319 ? 7.892 -16.974 -13.806 1.00 47.03 319 ALA A O 1
ATOM 2555 N N . PRO A 1 320 ? 5.922 -17.666 -12.991 1.00 46.84 320 PRO A N 1
ATOM 2556 C CA . PRO A 1 320 ? 5.173 -17.410 -14.229 1.00 46.84 320 PRO A CA 1
ATOM 2557 C C . PRO A 1 320 ? 5.082 -15.918 -14.610 1.00 46.84 320 PRO A C 1
ATOM 2559 O O . PRO A 1 320 ? 4.702 -15.581 -15.731 1.00 46.84 320 PRO A O 1
ATOM 2562 N N . GLY A 1 321 ? 5.413 -15.013 -13.683 1.00 55.97 321 GLY A N 1
ATOM 2563 C CA . GLY A 1 321 ? 5.401 -13.571 -13.920 1.00 55.97 321 GLY A CA 1
ATOM 2564 C C . GLY A 1 321 ? 6.658 -13.091 -14.644 1.00 55.97 321 GLY A C 1
ATOM 2565 O O . GLY A 1 321 ? 7.763 -13.465 -14.260 1.00 55.97 321 GLY A O 1
ATOM 2566 N N . VAL A 1 322 ? 6.484 -12.197 -15.625 1.00 55.00 322 VAL A N 1
ATOM 2567 C CA . VAL A 1 322 ? 7.581 -11.595 -16.408 1.00 55.00 322 VAL A CA 1
ATOM 2568 C C . VAL A 1 322 ? 8.595 -10.939 -15.477 1.00 55.00 322 VAL A C 1
ATOM 2570 O O . VAL A 1 322 ? 9.786 -11.143 -15.628 1.00 55.00 322 VAL A O 1
ATOM 2573 N N . PHE A 1 323 ? 8.137 -10.216 -14.454 1.00 59.06 323 PHE A N 1
ATOM 2574 C CA . PHE A 1 323 ? 9.007 -9.560 -13.480 1.00 59.06 323 PHE A CA 1
ATOM 2575 C C . PHE A 1 323 ? 8.941 -10.280 -12.131 1.00 59.06 323 PHE A C 1
ATOM 2577 O O . PHE A 1 323 ? 8.185 -9.898 -11.228 1.00 59.06 323 PHE A O 1
ATOM 2584 N N . ALA A 1 324 ? 9.730 -11.345 -11.989 1.00 47.97 324 ALA A N 1
ATOM 2585 C CA . ALA A 1 324 ? 9.894 -12.059 -10.732 1.00 47.97 324 ALA A CA 1
ATOM 2586 C C . ALA A 1 324 ? 10.712 -11.190 -9.759 1.00 47.97 324 ALA A C 1
ATOM 2588 O O . ALA A 1 324 ? 11.933 -11.181 -9.759 1.00 47.97 324 ALA A O 1
ATOM 2589 N N . VAL A 1 325 ? 9.997 -10.437 -8.924 1.00 46.22 325 VAL A N 1
ATOM 2590 C CA . VAL A 1 325 ? 10.519 -9.518 -7.902 1.00 46.22 325 VAL A CA 1
ATOM 2591 C C . VAL A 1 325 ? 11.054 -8.191 -8.450 1.00 46.22 325 VAL A C 1
ATOM 2593 O O . VAL A 1 325 ? 12.183 -8.044 -8.904 1.00 46.22 325 VAL A O 1
ATOM 2596 N N . MET A 1 326 ? 10.218 -7.163 -8.304 1.00 44.44 326 MET A N 1
ATOM 2597 C CA . MET A 1 326 ? 10.631 -5.769 -8.424 1.00 44.44 326 MET A CA 1
ATOM 2598 C C . MET A 1 326 ? 11.461 -5.407 -7.188 1.00 44.44 326 MET A C 1
ATOM 2600 O O . MET A 1 326 ? 10.889 -5.137 -6.125 1.00 44.44 326 MET A O 1
ATOM 2604 N N . ALA A 1 327 ? 12.789 -5.380 -7.309 1.00 37.84 327 ALA A N 1
ATOM 2605 C CA . ALA A 1 327 ? 13.574 -4.557 -6.397 1.00 37.84 327 ALA A CA 1
ATOM 2606 C C . ALA A 1 327 ? 13.059 -3.102 -6.519 1.00 37.84 327 ALA A C 1
ATOM 2608 O O . ALA A 1 327 ? 12.585 -2.701 -7.588 1.00 37.84 327 ALA A O 1
ATOM 2609 N N . PRO A 1 328 ? 13.049 -2.304 -5.439 1.00 35.91 328 PRO A N 1
ATOM 2610 C CA . PRO A 1 328 ? 12.714 -0.893 -5.557 1.00 35.91 328 PRO A CA 1
ATOM 2611 C C . PRO A 1 328 ? 13.704 -0.260 -6.534 1.00 35.91 328 PRO A C 1
ATOM 2613 O O . PRO A 1 328 ? 14.903 -0.378 -6.301 1.00 35.91 328 PRO A O 1
ATOM 2616 N N . LEU A 1 329 ? 13.199 0.400 -7.584 1.00 36.53 329 LEU A N 1
ATOM 2617 C C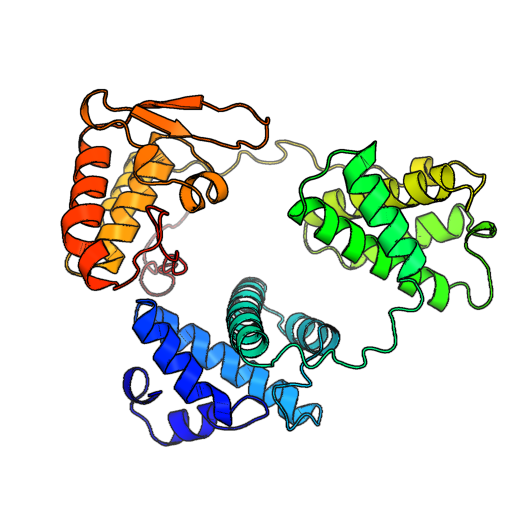A . LEU A 1 329 ? 14.018 1.237 -8.462 1.00 36.53 329 LEU A CA 1
ATOM 2618 C C . LEU A 1 329 ? 14.904 2.109 -7.571 1.00 36.53 329 LEU A C 1
ATOM 2620 O O . LEU A 1 329 ? 14.386 2.787 -6.670 1.00 36.53 329 LEU A O 1
ATOM 2624 N N . GLU A 1 330 ? 16.220 2.056 -7.773 1.00 32.72 330 GLU A N 1
ATOM 2625 C CA . GLU A 1 330 ? 17.127 2.949 -7.069 1.00 32.72 330 GLU A CA 1
ATOM 2626 C C . GLU A 1 330 ? 16.738 4.375 -7.436 1.00 32.72 330 GLU A C 1
ATOM 2628 O O . GLU A 1 330 ? 17.024 4.869 -8.521 1.00 32.72 330 GLU A O 1
ATOM 2633 N N . THR A 1 331 ? 16.049 5.066 -6.525 1.00 29.39 331 THR A N 1
ATOM 2634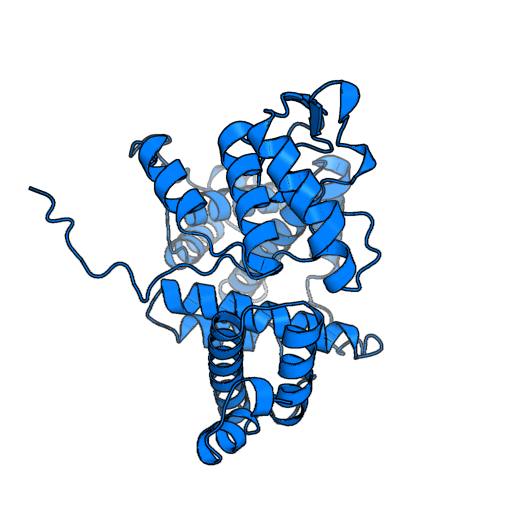 C CA . THR A 1 331 ? 15.947 6.515 -6.617 1.00 29.39 331 THR A CA 1
ATOM 2635 C C . THR A 1 331 ? 17.376 7.010 -6.477 1.00 29.39 331 THR A C 1
ATOM 2637 O O . THR A 1 331 ? 17.933 6.939 -5.377 1.00 29.39 331 THR A O 1
ATOM 2640 N N . SER A 1 332 ? 17.972 7.443 -7.586 1.00 29.45 332 SER A N 1
ATOM 2641 C CA . SER A 1 332 ? 19.324 7.984 -7.714 1.00 29.45 332 SER A CA 1
ATOM 2642 C C . SER A 1 332 ? 19.467 9.290 -6.924 1.00 29.45 332 SER A C 1
ATOM 2644 O O . SER A 1 332 ? 19.718 10.361 -7.470 1.00 29.45 332 SER A O 1
ATOM 2646 N N . ASN A 1 333 ? 19.293 9.230 -5.606 1.00 29.30 333 ASN A N 1
ATOM 2647 C CA . ASN A 1 333 ? 19.350 10.384 -4.719 1.00 29.30 333 ASN A CA 1
ATOM 2648 C C . ASN A 1 333 ? 20.794 10.715 -4.301 1.00 29.30 333 ASN A C 1
ATOM 2650 O O . ASN A 1 333 ? 21.015 11.511 -3.395 1.00 29.30 333 ASN A O 1
ATOM 2654 N N . SER A 1 334 ? 21.787 10.089 -4.943 1.00 28.62 334 SER A N 1
ATOM 2655 C CA . SER A 1 334 ? 23.213 10.313 -4.693 1.00 28.62 334 SER A CA 1
ATOM 2656 C C . SER A 1 334 ? 23.991 10.849 -5.900 1.00 28.62 334 SER A C 1
ATOM 2658 O O . SER A 1 334 ? 25.186 11.095 -5.755 1.00 28.62 334 SER A O 1
ATOM 2660 N N . ARG A 1 335 ? 23.360 11.082 -7.065 1.00 27.98 335 ARG A N 1
ATOM 2661 C CA . ARG A 1 335 ? 24.056 11.661 -8.239 1.00 27.98 335 ARG A CA 1
ATOM 2662 C C . ARG A 1 335 ? 23.355 12.819 -8.953 1.00 27.98 335 ARG A C 1
ATOM 2664 O O . ARG A 1 335 ? 23.990 13.454 -9.782 1.00 27.98 335 ARG A O 1
ATOM 2671 N N . VAL A 1 336 ? 22.127 13.193 -8.585 1.00 30.27 336 VAL A N 1
ATOM 2672 C CA . VAL A 1 336 ? 21.487 14.419 -9.106 1.00 30.27 336 VAL A CA 1
ATOM 2673 C C . VAL A 1 336 ? 21.671 15.562 -8.102 1.00 30.27 336 VAL A C 1
ATOM 2675 O O . VAL A 1 336 ? 20.736 16.045 -7.472 1.00 30.27 336 VAL A O 1
ATOM 2678 N N . ARG A 1 337 ? 22.927 15.967 -7.899 1.00 27.53 337 ARG A N 1
ATOM 2679 C CA . ARG A 1 337 ? 23.289 17.253 -7.286 1.00 27.53 337 ARG A CA 1
ATOM 2680 C C . ARG A 1 337 ? 24.041 18.063 -8.336 1.00 27.53 337 ARG A C 1
ATOM 2682 O O . ARG A 1 337 ? 25.238 18.266 -8.218 1.00 27.53 337 ARG A O 1
ATOM 2689 N N . THR A 1 338 ? 23.330 18.517 -9.361 1.00 32.78 338 THR A N 1
ATOM 2690 C CA . THR A 1 338 ? 23.806 19.580 -10.253 1.00 32.78 338 THR A CA 1
ATOM 2691 C C . THR A 1 338 ? 22.632 20.175 -11.024 1.00 32.78 338 THR A C 1
ATOM 2693 O O . THR A 1 338 ? 22.011 19.522 -11.852 1.00 32.78 338 THR A O 1
ATOM 2696 N N . GLY A 1 339 ? 22.344 21.443 -10.724 1.00 31.78 339 GLY A N 1
ATOM 2697 C CA . GLY A 1 339 ? 21.881 22.408 -11.719 1.00 31.78 339 GLY A CA 1
ATOM 2698 C C . GLY A 1 339 ? 20.455 22.274 -12.248 1.00 31.78 339 GLY A C 1
ATOM 2699 O O . GLY A 1 339 ? 20.275 22.117 -13.446 1.00 31.78 339 GLY A O 1
ATOM 2700 N N . ILE A 1 340 ? 19.446 22.487 -11.404 1.00 25.80 340 ILE A N 1
ATOM 2701 C CA . ILE A 1 340 ? 18.218 23.155 -11.862 1.00 25.80 340 ILE A CA 1
ATOM 2702 C C . ILE A 1 340 ? 17.993 24.338 -10.922 1.00 25.80 340 ILE A C 1
ATOM 2704 O O . ILE A 1 340 ? 17.400 24.207 -9.854 1.00 25.80 340 ILE A O 1
ATOM 2708 N N . LYS A 1 341 ? 18.550 25.496 -11.295 1.00 25.81 341 LYS A N 1
ATOM 2709 C CA . LYS A 1 341 ? 18.053 26.781 -10.801 1.00 25.81 341 LYS A CA 1
ATOM 2710 C C . LYS A 1 341 ? 16.749 27.031 -11.549 1.00 25.81 341 LYS A C 1
ATOM 2712 O O . LYS A 1 341 ? 16.772 27.228 -12.758 1.00 25.81 341 LYS A O 1
ATOM 2717 N N . VAL A 1 342 ? 15.635 26.957 -10.832 1.00 29.45 342 VAL A N 1
ATOM 2718 C CA . VAL A 1 342 ? 14.362 27.498 -11.306 1.00 29.45 342 VAL A CA 1
ATOM 2719 C C . VAL A 1 342 ? 14.505 29.016 -11.220 1.00 29.45 342 VAL A C 1
ATOM 2721 O O . VAL A 1 342 ? 14.747 29.536 -10.129 1.00 29.45 342 VAL A O 1
ATOM 2724 N N . ALA A 1 343 ? 14.482 29.675 -12.375 1.00 32.03 343 ALA A N 1
ATOM 2725 C CA . ALA A 1 343 ? 14.229 31.106 -12.483 1.00 32.03 343 ALA A CA 1
ATOM 2726 C C . ALA A 1 343 ? 12.718 31.339 -12.524 1.00 32.03 343 ALA A C 1
ATOM 2728 O O . ALA A 1 343 ? 12.022 30.464 -13.096 1.00 32.03 343 ALA A O 1
#